Protein AF-A0A7S2CD93-F1 (afdb_monomer)

Sequence (341 aa):
EFRAARRHYDGALTIFATRSGKTGKQRDEKGKLLSNLAEVCLRLDDYTAAEAATASALSLDGANAKARFRRIKALIGIDSLTKALEEISVLEAIAPKIAKTEPFKAVVKVVKSGIMNSHKKAESAVGDGLRRAFTSGGGLGFSPPKVPESVSLPGGGVLEHNAGWADGLSQQDQYEWFCNCYMMRCDDDYLYGGCYLHGPYDGEATGRSIAVDFLAFCLLAVRNGVIPLVAKEGGWSWSECLLVAGRFVCYAFEKSDAQERWGSENVFAPMMGGRSLRHTAQLVYGNSAEEQEASDDAQNAQAEAQAWAEGRKSIVARVGGATAWDELVKTLAEKKECPLF

Mean predicted aligned error: 13.54 Å

pLDDT: mean 85.78, std 17.39, range [29.78, 98.56]

Solvent-accessible surface area (backbone atoms only — not comparable to full-atom values): 18806 Å² total; per-residue (Å²): 112,58,73,60,53,42,53,53,42,53,54,51,49,52,59,53,68,76,42,83,73,80,47,70,70,55,43,54,52,49,28,50,47,26,31,51,39,16,53,39,24,53,79,66,70,37,22,68,61,10,30,54,26,14,54,55,16,37,75,70,38,78,81,42,59,67,30,49,56,51,26,33,55,16,26,51,70,67,72,36,41,69,62,22,52,54,50,47,55,53,41,39,73,80,37,56,71,55,56,72,34,66,75,46,47,53,51,53,50,52,41,53,52,51,51,52,50,54,49,54,50,53,52,49,53,51,50,51,50,53,48,51,64,53,68,74,43,87,84,79,93,77,86,83,83,90,82,83,90,86,87,84,90,86,79,93,67,85,76,68,72,57,25,71,77,48,68,94,51,54,75,72,52,43,35,49,49,55,40,48,14,54,31,41,44,42,45,37,23,32,76,59,37,76,58,42,64,41,46,49,69,24,92,82,53,43,28,58,53,29,48,33,49,52,41,17,53,53,50,29,20,59,75,47,31,37,60,49,79,74,44,98,73,87,41,74,52,45,48,62,32,38,60,48,34,52,75,48,53,78,43,81,42,53,72,66,56,44,26,70,78,66,66,60,67,37,92,60,23,56,84,73,77,45,60,30,49,67,58,51,32,26,50,26,62,72,46,60,55,75,53,80,70,78,47,71,66,46,52,53,23,44,54,47,23,50,42,35,75,76,62,44,56,73,70,36,58,88,66,42,23,55,69,40,52,55,52,29,32,51,47,29,42,63,52,70,72,46,84,89,115

Organism: NCBI:txid3111310

Structure (mmCIF, N/CA/C/O backbone):
data_AF-A0A7S2CD93-F1
#
_entry.id   AF-A0A7S2CD93-F1
#
loop_
_atom_site.group_PDB
_atom_site.id
_atom_site.type_symbol
_atom_site.label_atom_id
_atom_site.label_alt_id
_atom_site.label_comp_id
_atom_site.label_asym_id
_atom_site.label_entity_id
_atom_site.label_seq_id
_atom_site.pdbx_PDB_ins_code
_atom_site.Cartn_x
_atom_site.Cartn_y
_atom_site.Cartn_z
_atom_site.occupancy
_atom_site.B_iso_or_equiv
_atom_site.auth_seq_id
_atom_site.auth_comp_id
_atom_site.auth_asym_id
_atom_site.auth_atom_id
_atom_site.pdbx_PDB_model_num
ATOM 1 N N . GLU A 1 1 ? 11.229 -16.872 -12.508 1.00 85.88 1 GLU A N 1
ATOM 2 C CA . GLU A 1 1 ? 11.701 -16.825 -13.917 1.00 85.88 1 GLU A CA 1
ATOM 3 C C . GLU A 1 1 ? 12.614 -15.628 -14.223 1.00 85.88 1 GLU A C 1
ATOM 5 O O . GLU A 1 1 ? 13.723 -15.834 -14.707 1.00 85.88 1 GLU A O 1
ATOM 10 N N . PHE A 1 2 ? 12.245 -14.391 -13.865 1.00 91.50 2 PHE A N 1
ATOM 11 C CA . PHE A 1 2 ? 13.033 -13.181 -14.179 1.00 91.50 2 PHE A CA 1
ATOM 12 C C . PHE A 1 2 ? 14.484 -13.163 -13.661 1.00 91.50 2 PHE A C 1
ATOM 14 O O . PHE A 1 2 ? 15.374 -12.700 -14.367 1.00 91.50 2 PHE A O 1
ATOM 21 N N . ARG A 1 3 ? 14.774 -13.741 -12.485 1.00 92.88 3 ARG A N 1
ATOM 22 C CA . ARG A 1 3 ? 16.161 -13.859 -11.980 1.00 92.88 3 ARG A CA 1
ATOM 23 C C . ARG A 1 3 ? 17.060 -14.704 -12.895 1.00 92.88 3 ARG A C 1
ATOM 25 O O . ARG A 1 3 ? 18.242 -14.406 -13.035 1.00 92.88 3 ARG A O 1
ATOM 32 N N . ALA A 1 4 ? 16.515 -15.747 -13.526 1.00 95.38 4 ALA A N 1
ATOM 33 C CA . ALA A 1 4 ? 17.258 -16.549 -14.498 1.00 95.38 4 ALA A CA 1
ATOM 34 C C . ALA A 1 4 ? 17.479 -15.762 -15.796 1.00 95.38 4 ALA A C 1
ATOM 36 O O . ALA A 1 4 ? 18.600 -15.722 -16.298 1.00 95.38 4 ALA A O 1
ATOM 37 N N . ALA A 1 5 ? 16.447 -15.061 -16.280 1.00 96.31 5 ALA A N 1
ATOM 38 C CA . ALA A 1 5 ? 16.562 -14.177 -17.438 1.00 96.31 5 ALA A CA 1
ATOM 39 C C . ALA A 1 5 ? 17.630 -13.088 -17.235 1.00 96.31 5 ALA A C 1
ATOM 41 O O . ALA A 1 5 ? 18.435 -12.861 -18.134 1.00 96.31 5 ALA A O 1
ATOM 42 N N . ARG A 1 6 ? 17.700 -12.480 -16.040 1.00 97.38 6 ARG A N 1
ATOM 43 C CA . ARG A 1 6 ? 18.744 -11.506 -15.679 1.00 97.38 6 ARG A CA 1
ATOM 44 C C . ARG A 1 6 ? 20.139 -12.092 -15.883 1.00 97.38 6 ARG A C 1
ATOM 46 O O . ARG A 1 6 ? 20.918 -11.529 -16.640 1.00 97.38 6 ARG A O 1
ATOM 53 N N . ARG A 1 7 ? 20.405 -13.280 -15.324 1.00 97.19 7 ARG A N 1
ATOM 54 C CA . ARG A 1 7 ? 21.695 -13.974 -15.498 1.00 97.19 7 ARG A CA 1
ATOM 55 C C . ARG A 1 7 ? 22.033 -14.248 -16.965 1.00 97.19 7 ARG A C 1
ATOM 57 O O . ARG A 1 7 ? 23.192 -14.127 -17.350 1.00 97.19 7 ARG A O 1
ATOM 64 N N . HIS A 1 8 ? 21.045 -14.605 -17.788 1.00 97.69 8 HIS A N 1
ATOM 65 C CA . HIS A 1 8 ? 21.267 -14.811 -19.221 1.00 97.69 8 HIS A CA 1
ATOM 66 C C . HIS A 1 8 ? 21.646 -13.513 -19.942 1.00 97.69 8 HIS A C 1
ATOM 68 O O . HIS A 1 8 ? 22.572 -13.522 -20.753 1.00 97.69 8 HIS A O 1
ATOM 74 N N . TYR A 1 9 ? 20.973 -12.403 -19.634 1.00 97.81 9 TYR A N 1
ATOM 75 C CA . TYR A 1 9 ? 21.315 -11.100 -20.202 1.00 97.81 9 TYR A CA 1
ATOM 76 C C . TYR A 1 9 ? 22.683 -10.608 -19.730 1.00 97.81 9 TYR A C 1
ATOM 78 O O . TYR A 1 9 ? 23.470 -10.157 -20.561 1.00 97.81 9 TYR A O 1
ATOM 86 N N . ASP A 1 10 ? 23.003 -10.762 -18.445 1.00 97.00 10 ASP A N 1
ATOM 87 C CA . ASP A 1 10 ? 24.313 -10.406 -17.894 1.00 97.00 10 ASP A CA 1
ATOM 88 C C . ASP A 1 10 ? 25.430 -11.201 -18.585 1.00 97.00 10 ASP A C 1
ATOM 90 O O . ASP A 1 10 ? 26.379 -10.614 -19.106 1.00 97.00 10 ASP A O 1
ATOM 94 N N . GLY A 1 11 ? 25.273 -12.525 -18.703 1.00 96.31 11 GLY A N 1
ATOM 95 C CA . GLY A 1 11 ? 26.232 -13.380 -19.405 1.00 96.31 11 GLY A CA 1
ATOM 96 C C . GLY A 1 11 ? 26.393 -13.013 -20.885 1.00 96.31 11 GLY A C 1
ATOM 97 O O . GLY A 1 11 ? 27.513 -12.965 -21.399 1.00 96.31 11 GLY A O 1
ATOM 98 N N . ALA A 1 12 ? 25.295 -12.684 -21.573 1.00 95.44 12 ALA A N 1
ATOM 99 C CA . ALA A 1 12 ? 25.353 -12.201 -22.949 1.00 95.44 12 ALA A CA 1
ATOM 100 C C . ALA A 1 12 ? 26.129 -10.876 -23.048 1.00 95.44 12 ALA A C 1
ATOM 102 O O . ALA A 1 12 ? 26.989 -10.729 -23.918 1.00 95.44 12 ALA A O 1
ATOM 103 N N . LEU A 1 13 ? 25.888 -9.926 -22.141 1.00 94.38 13 LEU A N 1
ATOM 104 C CA . LEU A 1 13 ? 26.590 -8.640 -22.118 1.00 94.38 13 LEU A CA 1
ATOM 105 C C . LEU A 1 13 ? 28.085 -8.791 -21.813 1.00 94.38 13 LEU A C 1
ATOM 107 O O . LEU A 1 13 ? 28.886 -8.069 -22.409 1.00 94.38 13 LEU A O 1
ATOM 111 N N . THR A 1 14 ? 28.483 -9.763 -20.986 1.00 94.19 14 THR A N 1
ATOM 112 C CA . THR A 1 14 ? 29.899 -10.106 -20.771 1.00 94.19 14 THR A CA 1
ATOM 113 C C . THR A 1 14 ? 30.583 -10.532 -22.074 1.00 94.19 14 THR A C 1
ATOM 115 O O . THR A 1 14 ? 31.689 -10.074 -22.365 1.00 94.19 14 THR A O 1
ATOM 118 N N . ILE A 1 15 ? 29.918 -11.331 -22.918 1.00 91.25 15 ILE A N 1
ATOM 119 C CA . ILE A 1 15 ? 30.447 -11.725 -24.239 1.00 91.25 15 ILE A CA 1
ATOM 120 C C . ILE A 1 15 ? 30.611 -10.502 -25.158 1.00 91.25 15 ILE A C 1
ATOM 122 O O . ILE A 1 15 ? 31.546 -10.436 -25.956 1.00 91.25 15 ILE A O 1
ATOM 126 N N . PHE A 1 16 ? 29.723 -9.511 -25.057 1.00 87.00 16 PHE A N 1
ATOM 127 C CA . PHE A 1 16 ? 29.849 -8.263 -25.815 1.00 87.00 16 PHE A CA 1
ATOM 128 C C . PHE A 1 16 ? 30.935 -7.326 -25.274 1.00 87.00 16 PHE A C 1
ATOM 130 O O . PHE A 1 16 ? 31.446 -6.519 -26.045 1.00 87.00 16 PHE A O 1
ATOM 137 N N . ALA A 1 17 ? 31.299 -7.412 -23.993 1.00 82.69 17 ALA A N 1
ATOM 138 C CA . ALA A 1 17 ? 32.365 -6.600 -23.406 1.00 82.69 17 ALA A CA 1
ATOM 139 C C . ALA A 1 17 ? 33.763 -7.028 -23.884 1.00 82.69 17 ALA A C 1
ATOM 141 O O . ALA A 1 17 ? 34.636 -6.184 -24.064 1.00 82.69 17 ALA A O 1
ATOM 142 N N . THR A 1 18 ? 33.966 -8.323 -24.144 1.00 79.44 18 THR A N 1
ATOM 143 C CA . THR A 1 18 ? 35.246 -8.865 -24.641 1.00 79.44 18 THR A CA 1
ATOM 144 C C . THR A 1 18 ? 35.435 -8.678 -26.145 1.00 79.44 18 THR A C 1
ATOM 146 O O . THR A 1 18 ? 36.548 -8.774 -26.663 1.00 79.44 18 THR A O 1
ATOM 149 N N . ARG A 1 19 ? 34.357 -8.379 -26.874 1.00 75.19 19 ARG A N 1
ATOM 150 C CA . ARG A 1 19 ? 34.405 -8.068 -28.301 1.00 75.19 19 ARG A CA 1
ATOM 151 C C . ARG A 1 19 ? 34.631 -6.573 -28.468 1.00 75.19 19 ARG A C 1
ATOM 153 O O . ARG A 1 19 ? 33.856 -5.760 -27.975 1.00 75.19 19 ARG A O 1
ATOM 160 N N . SER A 1 20 ? 35.659 -6.194 -29.225 1.00 58.38 20 SER A N 1
ATOM 161 C CA . SER A 1 20 ? 35.781 -4.813 -29.694 1.00 58.38 20 SER A CA 1
ATOM 162 C C . SER A 1 20 ? 34.581 -4.535 -30.604 1.00 58.38 20 SER A C 1
ATOM 164 O O . SER A 1 20 ? 34.546 -4.996 -31.741 1.00 58.38 20 SER A O 1
ATOM 166 N N . GLY A 1 21 ? 33.543 -3.890 -30.060 1.00 56.12 21 GLY A N 1
ATOM 167 C CA . GLY A 1 21 ? 32.244 -3.628 -30.692 1.00 56.12 21 GLY A CA 1
ATOM 168 C C . GLY A 1 21 ? 32.340 -2.664 -31.874 1.00 56.12 21 GLY A C 1
ATOM 169 O O . GLY A 1 21 ? 31.770 -1.576 -31.854 1.00 56.12 21 GLY A O 1
ATOM 170 N N . LYS A 1 22 ? 33.112 -3.055 -32.888 1.00 60.72 22 LYS A N 1
ATOM 171 C CA . LYS A 1 22 ? 33.514 -2.240 -34.033 1.00 60.72 22 LYS A CA 1
ATOM 172 C C . LYS A 1 22 ? 32.444 -2.198 -35.122 1.00 60.72 22 LYS A C 1
ATOM 174 O O . LYS A 1 22 ? 32.514 -1.333 -35.985 1.00 60.72 22 LYS A O 1
ATOM 179 N N . THR A 1 23 ? 31.456 -3.098 -35.097 1.00 81.69 23 THR A N 1
ATOM 180 C CA . THR A 1 23 ? 30.411 -3.162 -36.134 1.00 81.69 23 THR A CA 1
ATOM 181 C C . THR A 1 23 ? 29.075 -2.599 -35.643 1.00 81.69 23 THR A C 1
ATOM 183 O O . THR A 1 23 ? 28.685 -2.827 -34.498 1.00 81.69 23 THR A O 1
ATOM 186 N N . GLY A 1 24 ? 28.341 -1.905 -36.524 1.00 86.88 24 GLY A N 1
ATOM 187 C CA . GLY A 1 24 ? 27.012 -1.355 -36.213 1.00 86.88 24 GLY A CA 1
ATOM 188 C C . GLY A 1 24 ? 26.029 -2.420 -35.712 1.00 86.88 24 GLY A C 1
ATOM 189 O O . GLY A 1 24 ? 25.417 -2.248 -34.668 1.00 86.88 24 GLY A O 1
ATOM 190 N N . LYS A 1 25 ? 26.006 -3.602 -36.345 1.00 89.62 25 LYS A N 1
ATOM 191 C CA . LYS A 1 25 ? 25.130 -4.718 -35.935 1.00 89.62 25 LYS A CA 1
ATOM 192 C C . LYS A 1 25 ? 25.364 -5.183 -34.492 1.00 89.62 25 LYS A C 1
ATOM 194 O O . LYS A 1 25 ? 24.415 -5.537 -33.800 1.00 89.62 25 LYS A O 1
ATOM 199 N N . GLN A 1 26 ? 26.616 -5.198 -34.028 1.00 90.12 26 GLN A N 1
ATOM 200 C CA . GLN A 1 26 ? 26.925 -5.563 -32.640 1.00 90.12 26 GLN A CA 1
ATOM 201 C C . GLN A 1 26 ? 26.439 -4.500 -31.655 1.00 90.12 26 GLN A C 1
ATOM 203 O O . GLN A 1 26 ? 25.982 -4.844 -30.566 1.00 90.12 26 GLN A O 1
ATOM 208 N N . ARG A 1 27 ? 26.537 -3.221 -32.033 1.00 90.75 27 ARG A N 1
ATOM 209 C CA . ARG A 1 27 ? 26.027 -2.102 -31.237 1.00 90.75 27 ARG A CA 1
ATOM 210 C C . ARG A 1 27 ? 24.510 -2.190 -31.084 1.00 90.75 27 ARG A C 1
ATOM 212 O O . ARG A 1 27 ? 24.023 -2.110 -29.959 1.00 90.75 27 ARG A O 1
ATOM 219 N N . ASP A 1 28 ? 23.804 -2.441 -32.182 1.00 92.19 28 ASP A N 1
ATOM 220 C CA . ASP A 1 28 ? 22.345 -2.566 -32.196 1.00 92.19 28 ASP A CA 1
ATOM 221 C C . ASP A 1 28 ? 21.876 -3.727 -31.312 1.00 92.19 28 ASP A C 1
ATOM 223 O O . ASP A 1 28 ? 20.967 -3.577 -30.496 1.00 92.19 28 ASP A O 1
ATOM 227 N N . GLU A 1 29 ? 22.528 -4.887 -31.428 1.00 94.50 29 GLU A N 1
ATOM 228 C CA . GLU A 1 29 ? 22.170 -6.062 -30.634 1.00 94.50 29 GLU A CA 1
ATOM 229 C C . GLU A 1 29 ? 22.459 -5.856 -29.143 1.00 94.50 29 GLU A C 1
ATOM 231 O O . GLU A 1 29 ? 21.616 -6.160 -28.298 1.00 94.50 29 GLU A O 1
ATOM 236 N N . LYS A 1 30 ? 23.597 -5.233 -28.806 1.00 94.69 30 LYS A N 1
ATOM 237 C CA . LYS A 1 30 ? 23.905 -4.838 -27.426 1.00 94.69 30 LYS A CA 1
ATOM 238 C C . LYS A 1 30 ? 22.849 -3.876 -26.868 1.00 94.69 30 LYS A C 1
ATOM 240 O O . LYS A 1 30 ? 22.427 -4.043 -25.725 1.00 94.69 30 LYS A O 1
ATOM 245 N N . GLY A 1 31 ? 22.384 -2.913 -27.666 1.00 94.88 31 GLY A N 1
ATOM 246 C CA . GLY A 1 31 ? 21.308 -1.994 -27.284 1.00 94.88 31 GLY A CA 1
ATOM 247 C C . GLY A 1 31 ? 19.997 -2.714 -26.945 1.00 94.88 31 GLY A C 1
ATOM 248 O O . GLY A 1 31 ? 19.364 -2.401 -25.935 1.00 94.88 31 GLY A O 1
ATOM 249 N N . LYS A 1 32 ? 19.613 -3.733 -27.728 1.00 96.00 32 LYS A N 1
ATOM 250 C CA . LYS A 1 32 ? 18.430 -4.566 -27.436 1.00 96.00 32 LYS A CA 1
ATOM 251 C C . LYS A 1 32 ? 18.589 -5.358 -26.142 1.00 96.00 32 LYS A C 1
ATOM 253 O O . LYS A 1 32 ? 17.665 -5.365 -25.329 1.00 96.00 32 LYS A O 1
ATOM 258 N N . LEU A 1 33 ? 19.749 -5.989 -25.937 1.00 96.81 33 LEU A N 1
ATOM 259 C CA . LEU A 1 33 ? 20.038 -6.761 -24.725 1.00 96.81 33 LEU A CA 1
ATOM 260 C C . LEU A 1 33 ? 19.957 -5.886 -23.473 1.00 96.81 33 LEU A C 1
ATOM 262 O O . LEU A 1 33 ? 19.284 -6.263 -22.521 1.00 96.81 33 LEU A O 1
ATOM 266 N N . LEU A 1 34 ? 20.558 -4.694 -23.500 1.00 97.56 34 LEU A N 1
ATOM 267 C CA . LEU A 1 34 ? 20.488 -3.732 -22.395 1.00 97.56 34 LEU A CA 1
ATOM 268 C C . LEU A 1 34 ? 19.053 -3.265 -22.124 1.00 97.56 34 LEU A C 1
ATOM 270 O O . LEU A 1 34 ? 18.622 -3.203 -20.976 1.00 97.56 34 LEU A O 1
ATOM 274 N N . SER A 1 35 ? 18.280 -2.989 -23.177 1.00 97.56 35 SER A N 1
ATOM 275 C CA . SER A 1 35 ? 16.875 -2.608 -23.024 1.00 97.56 35 SER A CA 1
ATOM 276 C C . SER A 1 35 ? 16.036 -3.739 -22.413 1.00 97.56 35 SER A C 1
ATOM 278 O O . SER A 1 35 ? 15.163 -3.477 -21.587 1.00 97.56 35 SER A O 1
ATOM 280 N N . ASN A 1 36 ? 16.285 -4.995 -22.791 1.00 97.69 36 ASN A N 1
ATOM 281 C CA . ASN A 1 36 ? 15.587 -6.153 -22.228 1.00 97.69 36 ASN A CA 1
ATOM 282 C C . ASN A 1 36 ? 16.038 -6.473 -20.800 1.00 97.69 36 ASN A C 1
ATOM 284 O O . ASN A 1 36 ? 15.198 -6.816 -19.972 1.00 97.69 36 ASN A O 1
ATOM 288 N N . LEU A 1 37 ? 17.327 -6.308 -20.492 1.00 97.94 37 LEU A N 1
ATOM 289 C CA . LEU A 1 37 ? 17.832 -6.386 -19.125 1.00 97.94 37 LEU A CA 1
ATOM 290 C C . LEU A 1 37 ? 17.113 -5.372 -18.233 1.00 97.94 37 LEU A C 1
ATOM 292 O O . LEU A 1 37 ? 16.639 -5.741 -17.166 1.00 97.94 37 LEU A O 1
ATOM 296 N N . ALA A 1 38 ? 16.948 -4.130 -18.698 1.00 98.06 38 ALA A N 1
ATOM 297 C CA . ALA A 1 38 ? 16.206 -3.123 -17.952 1.00 98.06 38 ALA A CA 1
ATOM 298 C C . ALA A 1 38 ? 14.755 -3.536 -17.662 1.00 98.06 38 ALA A C 1
ATOM 300 O O . ALA A 1 38 ? 14.285 -3.339 -16.549 1.00 98.06 38 ALA A O 1
ATOM 301 N N . GLU A 1 39 ? 14.051 -4.143 -18.626 1.00 97.19 39 GLU A N 1
ATOM 302 C CA . GLU A 1 39 ? 12.708 -4.693 -18.382 1.00 97.19 39 GLU A CA 1
ATOM 303 C C . GLU A 1 39 ? 12.726 -5.754 -17.281 1.00 97.19 39 GLU A C 1
ATOM 305 O O . GLU A 1 39 ? 11.880 -5.732 -16.395 1.00 97.19 39 GLU A O 1
ATOM 310 N N . VAL A 1 40 ? 13.696 -6.670 -17.316 1.00 97.44 40 VAL A N 1
ATOM 311 C CA . VAL A 1 40 ? 13.841 -7.698 -16.281 1.00 97.44 40 VAL A CA 1
ATOM 312 C C . VAL A 1 40 ? 14.128 -7.072 -14.917 1.00 97.44 40 VAL A C 1
ATOM 314 O O . VAL A 1 40 ? 13.532 -7.499 -13.934 1.00 97.44 40 VAL A O 1
ATOM 317 N N . CYS A 1 41 ? 14.987 -6.054 -14.849 1.00 96.12 41 CYS A N 1
ATOM 318 C CA . CYS A 1 41 ? 15.271 -5.330 -13.611 1.00 96.12 41 CYS A CA 1
ATOM 319 C C . CYS A 1 41 ? 14.027 -4.612 -13.071 1.00 96.12 41 CYS A C 1
ATOM 321 O O . CYS A 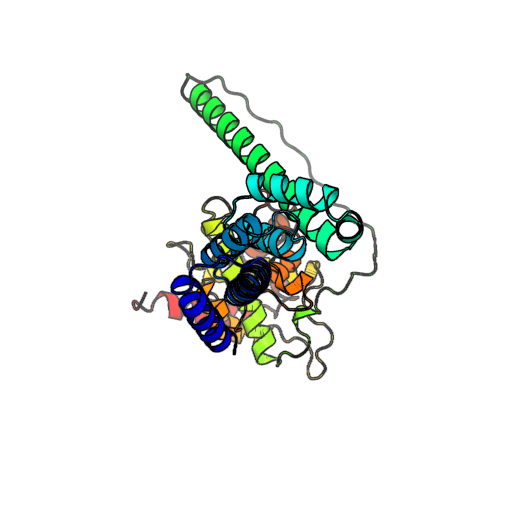1 41 ? 13.752 -4.723 -11.883 1.00 96.12 41 CYS A O 1
ATOM 323 N N . LEU A 1 42 ? 13.218 -3.982 -13.933 1.00 92.19 42 LEU A N 1
ATOM 324 C CA . LEU A 1 42 ? 11.933 -3.387 -13.536 1.00 92.19 42 LEU A CA 1
ATOM 325 C C . LEU A 1 42 ? 10.965 -4.431 -12.962 1.00 92.19 42 LEU A C 1
ATOM 327 O O . LEU A 1 42 ? 10.271 -4.150 -11.996 1.00 92.19 42 LEU A O 1
ATOM 331 N N . ARG A 1 43 ? 10.924 -5.646 -13.526 1.00 92.69 43 ARG A N 1
ATOM 332 C CA . ARG A 1 43 ? 10.099 -6.759 -13.007 1.00 92.69 43 ARG A CA 1
ATOM 333 C C . ARG A 1 43 ? 10.624 -7.360 -11.703 1.00 92.69 43 ARG A C 1
ATOM 335 O O . ARG A 1 43 ? 9.922 -8.153 -11.086 1.00 92.69 43 ARG A O 1
ATOM 342 N N . LEU A 1 44 ? 11.860 -7.039 -11.335 1.00 92.00 44 LEU A N 1
ATOM 343 C CA . LEU A 1 44 ? 12.503 -7.434 -10.085 1.00 92.00 44 LEU A CA 1
ATOM 344 C C . LEU A 1 44 ? 12.591 -6.263 -9.093 1.00 92.00 44 LEU A C 1
ATOM 346 O O . LEU A 1 44 ? 13.286 -6.403 -8.092 1.00 92.00 44 LEU A O 1
ATOM 350 N N . ASP A 1 45 ? 11.959 -5.124 -9.401 1.00 91.44 45 ASP A N 1
ATOM 351 C CA . ASP A 1 45 ? 12.010 -3.880 -8.622 1.00 91.44 45 ASP A CA 1
ATOM 352 C C . ASP A 1 45 ? 13.437 -3.347 -8.350 1.00 91.44 45 ASP A C 1
ATOM 354 O O . ASP A 1 45 ? 13.661 -2.539 -7.453 1.00 91.44 45 ASP A O 1
ATOM 358 N N . ASP A 1 46 ? 14.421 -3.746 -9.162 1.00 94.00 46 ASP A N 1
ATOM 359 C CA . ASP A 1 46 ? 15.792 -3.225 -9.113 1.00 94.00 46 ASP A CA 1
ATOM 360 C C . ASP A 1 46 ? 15.897 -1.987 -10.016 1.00 94.00 46 ASP A C 1
ATOM 362 O O . ASP A 1 46 ? 16.430 -2.020 -11.133 1.00 94.00 46 ASP A O 1
ATOM 366 N N . TYR A 1 47 ? 15.295 -0.891 -9.552 1.00 95.50 47 TYR A N 1
ATOM 367 C CA . TYR A 1 47 ? 15.159 0.345 -10.322 1.00 95.50 47 TYR A CA 1
ATOM 368 C C . TYR A 1 47 ? 16.512 0.992 -10.645 1.00 95.50 47 TYR A C 1
ATOM 370 O O . TYR A 1 47 ? 16.699 1.497 -11.752 1.00 95.50 47 TYR A O 1
ATOM 378 N N . THR A 1 48 ? 17.490 0.898 -9.743 1.00 97.44 48 THR A N 1
ATOM 379 C CA . THR A 1 48 ? 18.856 1.392 -9.971 1.00 97.44 48 THR A CA 1
ATOM 380 C C . THR A 1 48 ? 19.546 0.630 -11.104 1.00 97.44 48 THR A C 1
ATOM 382 O O . THR A 1 48 ? 20.112 1.246 -12.010 1.00 97.44 48 THR A O 1
ATOM 385 N N . ALA A 1 49 ? 19.462 -0.707 -11.127 1.00 97.19 49 ALA A N 1
ATOM 386 C CA . ALA A 1 49 ? 20.025 -1.484 -12.232 1.00 97.19 49 ALA A CA 1
ATOM 387 C C . ALA A 1 49 ? 19.264 -1.260 -13.548 1.00 97.19 49 ALA A C 1
ATOM 389 O O . ALA A 1 49 ? 19.875 -1.247 -14.620 1.00 97.19 49 ALA A O 1
ATOM 390 N N . ALA A 1 50 ? 17.941 -1.071 -13.489 1.00 98.19 50 ALA A N 1
ATOM 391 C CA . ALA A 1 50 ? 17.142 -0.727 -14.662 1.00 98.19 50 ALA A CA 1
ATOM 392 C C . ALA A 1 50 ? 17.562 0.628 -15.262 1.00 98.19 50 ALA A C 1
ATOM 394 O O . ALA A 1 50 ? 17.721 0.741 -16.483 1.00 98.19 50 ALA A O 1
ATOM 395 N N . GLU A 1 51 ? 17.795 1.640 -14.423 1.00 98.31 51 GLU A N 1
ATOM 396 C CA . GLU A 1 51 ? 18.291 2.954 -14.842 1.00 98.31 51 GLU A CA 1
ATOM 397 C C . GLU A 1 51 ? 19.656 2.820 -15.529 1.00 98.31 51 GLU A C 1
ATOM 399 O O . GLU A 1 51 ? 19.792 3.211 -16.689 1.00 98.31 51 GLU A O 1
ATOM 404 N N . ALA A 1 52 ? 20.618 2.136 -14.902 1.00 98.06 52 ALA A N 1
ATOM 405 C CA . ALA A 1 52 ? 21.955 1.950 -15.467 1.00 98.06 52 ALA A CA 1
ATOM 406 C C . ALA A 1 52 ? 21.936 1.200 -16.816 1.00 98.06 52 ALA A C 1
ATOM 408 O O . ALA A 1 52 ? 22.643 1.567 -17.767 1.00 98.06 52 ALA A O 1
ATOM 409 N N . ALA A 1 53 ? 21.101 0.161 -16.932 1.00 98.12 53 ALA A N 1
ATOM 410 C CA . ALA A 1 53 ? 20.945 -0.605 -18.165 1.00 98.12 53 ALA A CA 1
ATOM 411 C C . ALA A 1 53 ? 20.318 0.241 -19.286 1.00 98.12 53 ALA A C 1
ATOM 413 O O . ALA A 1 53 ? 20.793 0.212 -20.425 1.00 98.12 53 ALA A O 1
ATOM 414 N N . THR A 1 54 ? 19.289 1.038 -18.981 1.00 98.31 54 THR A N 1
ATOM 415 C CA . THR A 1 54 ? 18.674 1.936 -19.974 1.00 98.31 54 THR A CA 1
ATOM 416 C C . THR A 1 54 ? 19.576 3.099 -20.365 1.00 98.31 54 THR A C 1
ATOM 418 O O . THR A 1 54 ? 19.655 3.401 -21.554 1.00 98.31 54 THR A O 1
ATOM 421 N N . ALA A 1 55 ? 20.317 3.697 -19.430 1.00 98.00 55 ALA A N 1
ATOM 422 C CA . ALA A 1 55 ? 21.326 4.712 -19.725 1.00 98.00 55 ALA A CA 1
ATOM 423 C C . ALA A 1 55 ? 22.393 4.160 -20.684 1.00 98.00 55 ALA A C 1
ATOM 425 O O . ALA A 1 55 ? 22.720 4.777 -21.701 1.00 98.00 55 ALA A O 1
ATOM 426 N N . SER A 1 56 ? 22.856 2.934 -20.424 1.00 96.88 56 SER A N 1
ATOM 427 C CA . SER A 1 56 ? 23.782 2.235 -21.313 1.00 96.88 56 SER A CA 1
ATOM 428 C C . SER A 1 56 ? 23.160 1.982 -22.690 1.00 96.88 56 SER A C 1
ATOM 430 O O . SER A 1 56 ? 23.824 2.207 -23.698 1.00 96.88 56 SER A O 1
ATOM 432 N N . ALA A 1 57 ? 21.889 1.572 -22.770 1.00 97.00 57 ALA A N 1
ATOM 433 C CA . ALA A 1 57 ? 21.201 1.365 -24.047 1.00 97.00 57 ALA A CA 1
ATOM 434 C C . ALA A 1 57 ? 21.072 2.670 -24.854 1.00 97.00 57 ALA A C 1
ATOM 436 O O . ALA A 1 57 ? 21.344 2.679 -26.053 1.00 97.00 57 ALA A O 1
ATOM 437 N N . LEU A 1 58 ? 20.711 3.772 -24.192 1.00 96.94 58 LEU A N 1
ATOM 438 C CA . LEU A 1 58 ? 20.537 5.089 -24.810 1.00 96.94 58 LEU A CA 1
ATOM 439 C C . LEU A 1 58 ? 21.862 5.716 -25.262 1.00 96.94 58 LEU A C 1
ATOM 441 O O . LEU A 1 58 ? 21.866 6.494 -26.210 1.00 96.94 58 LEU A O 1
ATOM 445 N N . SER A 1 59 ? 22.994 5.349 -24.648 1.00 95.94 59 SER A N 1
ATOM 446 C CA . SER A 1 59 ? 24.316 5.759 -25.151 1.00 95.94 59 SER A CA 1
ATOM 447 C C . SER A 1 59 ? 24.698 5.076 -26.473 1.00 95.94 59 SER A C 1
ATOM 449 O O . SER A 1 59 ? 25.524 5.598 -27.220 1.00 95.94 59 SER A O 1
ATOM 451 N N . LEU A 1 60 ? 24.092 3.922 -26.785 1.00 94.12 60 LEU A N 1
ATOM 452 C CA . LEU A 1 60 ? 24.278 3.222 -28.060 1.00 94.12 60 LEU A CA 1
ATOM 453 C C . LEU A 1 60 ? 23.286 3.702 -29.123 1.00 94.12 60 LEU A C 1
ATOM 455 O O . LEU A 1 60 ? 23.669 3.831 -30.285 1.00 94.12 60 LEU A O 1
ATOM 459 N N . ASP A 1 61 ? 22.041 3.957 -28.717 1.00 95.69 61 ASP A N 1
ATOM 460 C CA . ASP A 1 61 ? 20.962 4.467 -29.563 1.00 95.69 61 ASP A CA 1
ATOM 461 C C . ASP A 1 61 ? 20.068 5.436 -28.772 1.00 95.69 61 ASP A C 1
ATOM 463 O O . ASP A 1 61 ? 19.146 5.036 -28.053 1.00 95.69 61 ASP A O 1
ATOM 467 N N . GLY A 1 62 ? 20.324 6.735 -28.941 1.00 95.88 62 GLY A N 1
ATOM 468 C CA . GLY A 1 62 ? 19.547 7.794 -28.297 1.00 95.88 62 GLY A CA 1
ATOM 469 C C . GLY A 1 62 ? 18.099 7.887 -28.793 1.00 95.88 62 GLY A C 1
ATOM 470 O O . GLY A 1 62 ? 17.263 8.471 -28.104 1.00 95.88 62 GLY A O 1
ATOM 471 N N . ALA A 1 63 ? 17.762 7.296 -29.942 1.00 95.94 63 ALA A N 1
ATOM 472 C CA . ALA A 1 63 ? 16.403 7.291 -30.482 1.00 95.94 63 ALA A CA 1
ATOM 473 C C . ALA A 1 63 ? 15.569 6.089 -29.994 1.00 95.94 63 ALA A C 1
ATOM 475 O O . ALA A 1 63 ? 14.401 5.947 -30.367 1.00 95.94 63 ALA A O 1
ATOM 476 N N . ASN A 1 64 ? 16.123 5.231 -29.127 1.00 96.38 64 ASN A N 1
ATOM 477 C CA . ASN A 1 64 ? 15.437 4.040 -28.640 1.00 96.38 64 ASN A CA 1
ATOM 478 C C . ASN A 1 64 ? 14.284 4.378 -27.677 1.00 96.38 64 ASN A C 1
ATOM 480 O O . ASN A 1 64 ? 14.437 4.429 -26.453 1.00 96.38 64 ASN A O 1
ATOM 484 N N . ALA A 1 65 ? 13.087 4.536 -28.241 1.00 96.00 65 ALA A N 1
ATOM 485 C CA . ALA A 1 65 ? 11.874 4.872 -27.503 1.00 96.00 65 ALA A CA 1
ATOM 486 C C . ALA A 1 65 ? 11.526 3.865 -26.386 1.00 96.00 65 ALA A C 1
ATOM 488 O O . ALA A 1 65 ? 11.054 4.262 -25.321 1.00 96.00 65 ALA A O 1
ATOM 489 N N . LYS A 1 66 ? 11.792 2.562 -26.587 1.00 95.44 66 LYS A N 1
ATOM 490 C CA . LYS A 1 66 ? 11.525 1.526 -25.571 1.00 95.44 66 LYS A CA 1
ATOM 491 C C . LYS A 1 66 ? 12.464 1.652 -24.375 1.00 95.44 66 LYS A C 1
ATOM 493 O O . LYS A 1 66 ? 12.003 1.598 -23.238 1.00 95.44 66 LYS A O 1
ATOM 498 N N . ALA A 1 67 ? 13.764 1.823 -24.621 1.00 97.31 67 ALA A N 1
ATOM 499 C CA . ALA A 1 67 ? 14.744 2.037 -23.558 1.00 97.31 67 ALA A CA 1
ATOM 500 C C . ALA A 1 67 ? 14.433 3.317 -22.772 1.00 97.31 67 ALA A C 1
ATOM 502 O O . ALA A 1 67 ? 14.478 3.300 -21.547 1.00 97.31 67 ALA A O 1
ATOM 503 N N . ARG A 1 68 ? 14.024 4.386 -23.464 1.00 97.69 68 ARG A N 1
ATOM 504 C CA . ARG A 1 68 ? 13.639 5.650 -22.830 1.00 97.69 68 ARG A CA 1
ATOM 505 C C . ARG A 1 68 ? 12.407 5.512 -21.939 1.00 97.69 68 ARG A C 1
ATOM 507 O O . ARG A 1 68 ? 12.442 5.915 -20.783 1.00 97.69 68 ARG A O 1
ATOM 514 N N . PHE A 1 69 ? 11.352 4.851 -22.422 1.00 95.94 69 PHE A N 1
ATOM 515 C CA . PHE A 1 69 ? 10.160 4.596 -21.605 1.00 95.94 69 PHE A CA 1
ATOM 516 C C . PHE A 1 69 ? 10.467 3.747 -20.363 1.00 95.94 69 PHE A C 1
ATOM 518 O O . PHE A 1 69 ? 9.965 4.023 -19.276 1.00 95.94 69 PHE A O 1
ATOM 525 N N . ARG A 1 70 ? 11.339 2.741 -20.500 1.00 97.44 70 ARG A N 1
ATOM 526 C CA . ARG A 1 70 ? 11.832 1.944 -19.365 1.00 97.44 70 ARG A CA 1
ATOM 527 C C . ARG A 1 70 ? 12.647 2.788 -18.381 1.00 97.44 70 ARG A C 1
ATOM 529 O O . ARG A 1 70 ? 12.488 2.608 -17.179 1.00 97.44 70 ARG A O 1
ATOM 536 N N . ARG A 1 71 ? 13.457 3.735 -18.869 1.00 98.06 71 ARG A N 1
ATOM 537 C CA . ARG A 1 71 ? 14.232 4.649 -18.020 1.00 98.06 71 ARG A CA 1
ATOM 538 C C . ARG A 1 71 ? 13.331 5.564 -17.209 1.00 98.06 71 ARG A C 1
AT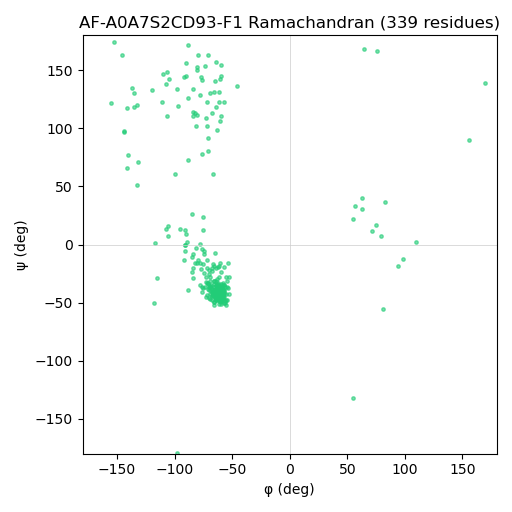OM 540 O O . ARG A 1 71 ? 13.564 5.708 -16.021 1.00 98.06 71 ARG A O 1
ATOM 547 N N . ILE A 1 72 ? 12.274 6.111 -17.815 1.00 97.56 72 ILE A N 1
ATOM 548 C CA . ILE A 1 72 ? 11.270 6.919 -17.103 1.00 97.56 72 ILE A CA 1
ATOM 549 C C . ILE A 1 72 ? 10.701 6.127 -15.918 1.00 97.56 72 ILE A C 1
ATOM 551 O O . ILE A 1 72 ? 10.684 6.630 -14.800 1.00 97.56 72 ILE A O 1
ATOM 555 N N . LYS A 1 73 ? 10.309 4.863 -16.132 1.00 95.38 73 LYS A N 1
ATOM 556 C CA . LYS A 1 73 ? 9.820 3.991 -15.049 1.00 95.38 73 LYS A CA 1
ATOM 557 C C . LYS A 1 73 ? 10.868 3.756 -13.960 1.00 95.38 73 LYS A C 1
ATOM 559 O O . LYS A 1 73 ? 10.535 3.812 -12.783 1.00 95.38 73 LYS A O 1
ATOM 564 N N . ALA A 1 74 ? 12.118 3.508 -14.348 1.00 97.06 74 ALA A N 1
ATOM 565 C CA . ALA A 1 74 ? 13.215 3.318 -13.404 1.00 97.06 74 ALA A CA 1
ATOM 566 C C . ALA A 1 74 ? 13.483 4.584 -12.572 1.00 97.06 74 ALA A C 1
ATOM 568 O O . ALA A 1 74 ? 13.624 4.491 -11.360 1.00 97.06 74 ALA A O 1
ATOM 569 N N . LEU A 1 75 ? 13.483 5.760 -13.211 1.00 97.50 75 LEU A N 1
ATOM 570 C CA . LEU A 1 75 ? 13.680 7.060 -12.564 1.00 97.50 75 LEU A CA 1
ATOM 571 C C . LEU A 1 75 ? 12.567 7.381 -11.564 1.00 97.50 75 LEU A C 1
ATOM 573 O O . LEU A 1 75 ? 12.863 7.905 -10.498 1.00 97.50 75 LEU A O 1
ATOM 577 N N . ILE A 1 76 ? 11.317 7.028 -11.873 1.00 92.69 76 ILE A N 1
ATOM 578 C CA . ILE A 1 76 ? 10.204 7.124 -10.917 1.00 92.69 76 ILE A CA 1
ATOM 579 C C . ILE A 1 76 ? 10.445 6.198 -9.721 1.00 92.69 76 ILE A C 1
ATOM 581 O O . ILE A 1 76 ? 10.300 6.627 -8.584 1.00 92.69 76 ILE A O 1
ATOM 585 N N . GLY A 1 77 ? 10.860 4.950 -9.963 1.00 86.94 77 GLY A N 1
ATOM 586 C CA . GLY A 1 77 ? 11.125 3.977 -8.898 1.00 86.94 77 GLY A CA 1
ATOM 587 C C . GLY A 1 77 ? 12.272 4.349 -7.947 1.00 86.94 77 GLY A C 1
ATOM 588 O O . GLY A 1 77 ? 12.311 3.835 -6.835 1.00 86.94 77 GLY A O 1
ATOM 589 N N . ILE A 1 78 ? 13.181 5.244 -8.354 1.00 95.31 78 ILE A N 1
ATOM 590 C CA . ILE A 1 78 ? 14.247 5.809 -7.500 1.00 95.31 78 ILE A CA 1
ATOM 591 C C . ILE A 1 78 ? 13.974 7.262 -7.068 1.00 95.31 78 ILE A C 1
ATOM 593 O O . ILE A 1 78 ? 14.904 7.960 -6.671 1.00 95.31 78 ILE A O 1
ATOM 597 N N . ASP A 1 79 ? 12.734 7.735 -7.208 1.00 89.75 79 ASP A N 1
ATOM 598 C CA . ASP A 1 79 ? 12.289 9.087 -6.837 1.00 89.75 79 ASP A CA 1
ATOM 599 C C . ASP A 1 79 ? 13.065 10.241 -7.515 1.00 89.75 79 ASP A C 1
ATOM 601 O O . ASP A 1 79 ? 13.277 11.326 -6.979 1.00 89.75 79 ASP A O 1
ATOM 605 N N . SER A 1 80 ? 13.512 10.033 -8.758 1.00 94.44 80 SER A N 1
ATOM 606 C CA . SER A 1 80 ? 14.197 11.053 -9.562 1.00 94.44 80 SER A CA 1
ATOM 607 C C . SER A 1 80 ? 13.245 11.708 -10.570 1.00 94.44 80 SER A C 1
ATOM 609 O O . SER A 1 80 ? 13.440 11.645 -11.789 1.00 94.44 80 SER A O 1
ATOM 611 N N . LEU A 1 81 ? 12.187 12.345 -10.057 1.00 93.19 81 LEU A N 1
ATOM 612 C CA . LEU A 1 81 ? 11.063 12.839 -10.864 1.00 93.19 81 LEU A CA 1
ATOM 613 C C . LEU A 1 81 ? 11.450 13.918 -11.887 1.00 93.19 81 LEU A C 1
ATOM 615 O O . LEU A 1 81 ? 10.948 13.902 -13.010 1.00 93.19 81 LEU A O 1
ATOM 619 N N . THR A 1 82 ? 12.389 14.809 -11.560 1.00 95.00 82 THR A N 1
ATOM 620 C CA . THR A 1 82 ? 12.867 15.842 -12.498 1.00 95.00 82 THR A CA 1
ATOM 621 C C . THR A 1 82 ? 13.529 15.222 -13.729 1.00 95.00 82 THR A C 1
ATOM 623 O O . THR A 1 82 ? 13.201 15.581 -14.858 1.00 95.00 82 THR A O 1
ATOM 626 N N . LYS A 1 83 ? 14.390 14.213 -13.532 1.00 96.88 83 LYS A N 1
ATOM 627 C CA . LYS A 1 83 ? 15.012 13.475 -14.643 1.00 96.88 83 LYS A CA 1
ATOM 628 C C . LYS A 1 83 ? 13.971 12.690 -15.439 1.00 96.88 83 LYS A C 1
ATOM 630 O O . LYS A 1 83 ? 14.062 12.601 -16.660 1.00 96.88 83 LYS A O 1
ATOM 635 N N . ALA A 1 84 ? 12.964 12.129 -14.765 1.00 97.31 84 ALA A N 1
ATOM 636 C CA . ALA A 1 84 ? 11.865 11.448 -15.444 1.00 97.31 84 ALA A CA 1
ATOM 637 C C . ALA A 1 84 ? 11.089 12.412 -16.362 1.00 97.31 84 ALA A C 1
ATOM 639 O O . ALA A 1 84 ? 10.740 12.035 -17.481 1.00 97.31 84 ALA A O 1
ATOM 640 N N . LEU A 1 85 ? 10.867 13.659 -15.932 1.00 96.81 85 LEU A N 1
ATOM 641 C CA . LEU A 1 85 ? 10.204 14.696 -16.729 1.00 96.81 85 LEU A CA 1
ATOM 642 C C . LEU A 1 85 ? 11.024 15.117 -17.963 1.00 96.81 85 LEU A C 1
ATOM 644 O O . LEU A 1 85 ? 10.464 15.305 -19.049 1.00 96.81 85 LEU A O 1
ATOM 648 N N . GLU A 1 86 ? 12.346 15.222 -17.827 1.00 97.31 86 GLU A N 1
ATOM 649 C CA . GLU A 1 86 ? 13.253 15.461 -18.958 1.00 97.31 86 GLU A CA 1
ATOM 650 C C . GLU A 1 86 ? 13.156 14.323 -19.986 1.00 97.31 86 GLU A C 1
ATOM 652 O O . GLU A 1 86 ? 12.957 14.560 -21.180 1.00 97.31 86 GLU A O 1
ATOM 657 N N . GLU A 1 87 ? 13.211 13.073 -19.521 1.00 97.75 87 GLU A N 1
ATOM 658 C CA . GLU A 1 87 ? 13.110 11.886 -20.374 1.00 97.75 87 GLU A CA 1
ATOM 659 C C . GLU A 1 87 ? 11.740 11.764 -21.065 1.00 97.75 87 GLU A C 1
ATOM 661 O O . GLU A 1 87 ? 11.674 11.362 -22.232 1.00 97.75 87 GLU A O 1
ATOM 666 N N . ILE A 1 88 ? 10.653 12.157 -20.387 1.00 97.38 88 ILE A N 1
ATOM 667 C CA . ILE A 1 88 ? 9.304 12.282 -20.965 1.00 97.38 88 ILE A CA 1
ATOM 668 C C . ILE A 1 88 ? 9.328 13.246 -22.151 1.00 97.38 88 ILE A C 1
ATOM 670 O O . ILE A 1 88 ? 8.888 12.877 -23.239 1.00 97.38 88 ILE A O 1
ATOM 674 N N . SER A 1 89 ? 9.899 14.437 -21.964 1.00 97.06 89 SER A N 1
ATOM 675 C CA . SER A 1 89 ? 9.947 15.478 -22.998 1.00 97.06 89 SER A CA 1
ATOM 676 C C . SER A 1 89 ? 10.695 14.998 -24.247 1.00 97.06 89 SER A C 1
ATOM 678 O O . SER A 1 89 ? 10.246 15.197 -25.377 1.00 97.06 89 SER A O 1
ATOM 680 N N . VAL A 1 90 ? 11.814 14.286 -24.061 1.00 97.06 90 VAL A N 1
ATOM 681 C CA . VAL A 1 90 ? 12.563 13.702 -25.184 1.00 97.06 90 VAL A CA 1
ATOM 682 C C . VAL A 1 90 ? 11.768 12.583 -25.864 1.00 97.06 90 VAL A C 1
ATOM 684 O O . VAL A 1 90 ? 11.766 12.493 -27.093 1.00 97.06 90 VAL A O 1
ATOM 687 N N . LEU A 1 91 ? 11.078 11.731 -25.097 1.00 96.50 91 LEU A N 1
ATOM 688 C CA . LEU A 1 91 ? 10.281 10.637 -25.653 1.00 96.50 91 LEU A CA 1
ATOM 689 C C . LEU A 1 91 ? 9.103 11.145 -26.498 1.00 96.50 91 LEU A C 1
ATOM 691 O O . LEU A 1 91 ? 8.829 10.579 -27.558 1.00 96.50 91 LEU A O 1
ATOM 695 N N . GLU A 1 92 ? 8.441 12.222 -26.074 1.00 96.44 92 GLU A N 1
ATOM 696 C CA . GLU A 1 92 ? 7.372 12.870 -26.842 1.00 96.44 92 GLU A CA 1
ATOM 697 C C . GLU A 1 92 ? 7.874 13.391 -28.195 1.00 96.44 92 GLU A C 1
ATOM 699 O O . GLU A 1 92 ? 7.194 13.215 -29.209 1.00 96.44 92 GLU A O 1
ATOM 704 N N . ALA A 1 93 ? 9.088 13.952 -28.230 1.00 96.69 93 ALA A N 1
ATOM 705 C CA . ALA A 1 93 ? 9.703 14.458 -29.453 1.00 96.69 93 ALA A CA 1
ATOM 706 C C . ALA A 1 93 ? 10.061 13.339 -30.448 1.00 96.69 93 ALA A C 1
ATOM 708 O O . ALA A 1 93 ? 9.787 13.460 -31.643 1.00 96.69 93 ALA A O 1
ATOM 709 N N . ILE A 1 94 ? 10.652 12.234 -29.976 1.00 96.19 94 ILE A N 1
ATOM 710 C CA . ILE A 1 94 ? 11.118 11.145 -30.858 1.00 96.19 94 ILE A CA 1
ATOM 711 C C . ILE A 1 94 ? 10.017 10.134 -31.211 1.00 96.19 94 ILE A C 1
ATOM 713 O O . ILE A 1 94 ? 10.115 9.440 -32.223 1.00 96.19 94 ILE A O 1
ATOM 717 N N . ALA A 1 95 ? 8.975 10.012 -30.382 1.00 96.06 95 ALA A N 1
ATOM 718 C CA . ALA A 1 95 ? 7.921 9.012 -30.540 1.00 96.06 95 ALA A CA 1
ATOM 719 C C . ALA A 1 95 ? 6.525 9.569 -30.185 1.00 96.06 95 ALA A C 1
ATOM 721 O O . ALA A 1 95 ? 5.855 9.053 -29.283 1.00 96.06 95 ALA A O 1
ATOM 722 N N . PRO A 1 96 ? 5.998 10.541 -30.953 1.00 93.62 96 PRO A N 1
ATOM 723 C CA . PRO A 1 96 ? 4.742 11.234 -30.635 1.00 93.62 96 PRO A CA 1
ATOM 724 C C . PRO A 1 96 ? 3.511 10.315 -30.612 1.00 93.62 96 PRO A C 1
ATOM 726 O O . PRO A 1 96 ? 2.484 10.647 -30.026 1.00 93.62 96 PRO A O 1
ATOM 729 N N . LYS A 1 97 ? 3.582 9.133 -31.240 1.00 94.06 97 LYS A N 1
ATOM 730 C CA . LYS A 1 97 ? 2.515 8.122 -31.153 1.00 94.06 97 LYS A CA 1
ATOM 731 C C . LYS A 1 97 ? 2.431 7.491 -29.761 1.00 94.06 97 LYS A C 1
ATOM 733 O O . LYS A 1 97 ? 1.326 7.228 -29.300 1.00 94.06 97 LYS A O 1
ATOM 738 N N . ILE A 1 98 ? 3.568 7.281 -29.091 1.00 90.19 98 ILE A N 1
ATOM 739 C CA . ILE A 1 98 ? 3.614 6.736 -27.725 1.00 90.19 98 ILE A CA 1
ATOM 740 C C . ILE A 1 98 ? 3.011 7.743 -26.745 1.00 90.19 98 ILE A C 1
ATOM 742 O O . ILE A 1 98 ? 2.238 7.344 -25.876 1.00 90.19 98 ILE A O 1
ATOM 746 N N . ALA A 1 99 ? 3.265 9.038 -26.960 1.00 84.44 99 ALA A N 1
ATOM 747 C CA . ALA A 1 99 ? 2.731 10.125 -26.139 1.00 84.44 99 ALA A CA 1
ATOM 748 C C . ALA A 1 99 ? 1.195 10.127 -26.028 1.00 84.44 99 ALA A C 1
ATOM 750 O O . ALA A 1 99 ? 0.620 10.572 -25.039 1.00 84.44 99 ALA A O 1
ATOM 751 N N . LYS A 1 100 ? 0.513 9.592 -27.047 1.00 90.31 100 LYS A N 1
ATOM 752 C CA . LYS A 1 100 ? -0.952 9.523 -27.100 1.00 90.31 100 LYS A CA 1
ATOM 753 C C . LYS A 1 100 ? -1.537 8.305 -26.387 1.00 90.31 100 LYS A C 1
ATOM 755 O O . LYS A 1 100 ? -2.752 8.248 -26.223 1.00 90.31 100 LYS A O 1
ATOM 760 N N . THR A 1 101 ? -0.712 7.337 -25.997 1.00 90.19 101 THR A N 1
ATOM 761 C CA . THR A 1 101 ? -1.180 6.103 -25.356 1.00 90.19 101 THR A CA 1
ATOM 762 C C . THR A 1 101 ? -1.557 6.352 -23.895 1.00 90.19 101 THR A C 1
ATOM 764 O O . THR A 1 101 ? -0.865 7.083 -23.188 1.00 90.19 101 THR A O 1
ATOM 767 N N . GLU A 1 102 ? -2.630 5.717 -23.422 1.00 86.50 102 GLU A N 1
ATOM 768 C CA . GLU A 1 102 ? -3.073 5.846 -22.024 1.00 86.50 102 GLU A CA 1
ATOM 769 C C . GLU A 1 102 ? -2.007 5.434 -20.993 1.00 86.50 102 GLU A C 1
ATOM 771 O O . GLU A 1 102 ? -1.796 6.189 -20.042 1.00 86.50 102 GLU A O 1
ATOM 776 N N . PRO A 1 103 ? -1.234 4.342 -21.187 1.00 81.69 103 PRO A N 1
ATOM 777 C CA . PRO A 1 103 ? -0.155 3.998 -20.262 1.00 81.69 103 PRO A CA 1
ATOM 778 C C . PRO A 1 103 ? 0.903 5.097 -20.131 1.00 81.69 103 PRO A C 1
ATOM 780 O O . PRO A 1 103 ? 1.459 5.294 -19.055 1.00 81.69 103 PRO A O 1
ATOM 783 N N . PHE 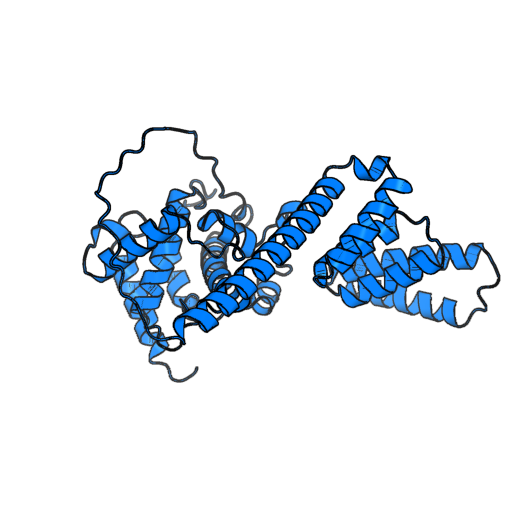A 1 104 ? 1.192 5.827 -21.212 1.00 88.88 104 PHE A N 1
ATOM 784 C CA . PHE A 1 104 ? 2.139 6.935 -21.155 1.00 88.88 104 PHE A CA 1
ATOM 785 C C . PHE A 1 104 ? 1.550 8.145 -20.424 1.00 88.88 104 PHE A C 1
ATOM 787 O O . PHE A 1 104 ? 2.204 8.698 -19.545 1.00 88.88 104 PHE A O 1
ATOM 794 N N . LYS A 1 105 ? 0.299 8.521 -20.719 1.00 89.50 105 LYS A N 1
ATOM 795 C CA . LYS A 1 105 ? -0.385 9.626 -20.023 1.00 89.50 105 LYS A CA 1
ATOM 796 C C . LYS A 1 105 ? -0.468 9.397 -18.515 1.00 89.50 105 LYS A C 1
ATOM 798 O O . LYS A 1 105 ? -0.248 10.330 -17.746 1.00 89.50 105 LYS A O 1
ATOM 803 N N . ALA A 1 106 ? -0.737 8.160 -18.101 1.00 80.56 106 ALA A N 1
ATOM 804 C CA . ALA A 1 106 ? -0.737 7.757 -16.701 1.00 80.56 106 ALA A CA 1
ATOM 805 C C . ALA A 1 106 ? 0.621 8.030 -16.027 1.00 80.56 106 ALA A C 1
ATOM 807 O O . ALA A 1 106 ? 0.671 8.664 -14.976 1.00 80.56 106 ALA A O 1
ATOM 808 N N . VAL A 1 107 ? 1.725 7.644 -16.677 1.00 86.56 107 VAL A N 1
ATOM 809 C CA . VAL A 1 107 ? 3.093 7.913 -16.198 1.00 86.56 107 VAL A CA 1
ATOM 810 C C . VAL A 1 107 ? 3.379 9.417 -16.113 1.00 86.56 107 VAL A C 1
ATOM 812 O O . VAL A 1 107 ? 3.908 9.883 -15.108 1.00 86.56 107 VAL A O 1
ATOM 815 N N . VAL A 1 108 ? 2.990 10.198 -17.127 1.00 92.38 108 VAL A N 1
ATOM 816 C CA . VAL A 1 108 ? 3.164 11.663 -17.120 1.00 92.38 108 VAL A CA 1
ATOM 817 C C . VAL A 1 108 ? 2.402 12.310 -15.963 1.00 92.38 108 VAL A C 1
ATOM 819 O O . VAL A 1 108 ? 2.936 13.207 -15.310 1.00 92.38 108 VAL A O 1
ATOM 822 N N . LYS A 1 109 ? 1.170 11.858 -15.691 1.00 89.50 109 LYS A N 1
ATOM 823 C CA . LYS A 1 109 ? 0.364 12.346 -14.565 1.00 89.50 109 LYS A CA 1
ATOM 824 C C . LYS A 1 109 ? 1.074 12.092 -13.235 1.00 89.50 109 LYS A C 1
ATOM 826 O O . LYS A 1 109 ? 1.208 13.030 -12.459 1.00 89.50 109 LYS A O 1
ATOM 831 N N . VAL A 1 110 ? 1.584 10.876 -13.017 1.00 83.81 110 VAL A N 1
ATOM 832 C CA . VAL A 1 110 ? 2.334 10.512 -11.800 1.00 83.81 110 VAL A CA 1
ATOM 833 C C . VAL A 1 110 ? 3.535 11.437 -11.592 1.00 83.81 110 VAL A C 1
ATOM 835 O O . VAL A 1 110 ? 3.661 12.035 -10.529 1.00 83.81 110 VAL A O 1
ATOM 838 N N . VAL A 1 111 ? 4.372 11.629 -12.619 1.00 91.94 111 VAL A N 1
ATOM 839 C CA . VAL A 1 111 ? 5.565 12.490 -12.511 1.00 91.94 111 VAL A CA 1
ATOM 840 C C . VAL A 1 111 ? 5.189 13.938 -12.194 1.00 91.94 111 VAL A C 1
ATOM 842 O O . VAL A 1 111 ? 5.782 14.547 -11.306 1.00 91.94 111 VAL A O 1
ATOM 845 N N . LYS A 1 112 ? 4.191 14.501 -12.888 1.00 91.94 112 LYS A N 1
ATOM 846 C CA . LYS A 1 112 ? 3.763 15.892 -12.670 1.00 91.94 112 LYS A CA 1
ATOM 847 C C . LYS A 1 112 ? 3.163 16.104 -11.282 1.00 91.94 112 LYS A C 1
ATOM 849 O O . LYS A 1 112 ? 3.497 17.092 -10.632 1.00 91.94 112 LYS A O 1
ATOM 854 N N . SER A 1 113 ? 2.301 15.191 -10.837 1.00 83.81 113 SER A N 1
ATOM 855 C CA . SER A 1 113 ? 1.715 15.240 -9.497 1.00 83.81 113 SER A CA 1
ATOM 856 C C . SER A 1 113 ? 2.789 15.131 -8.417 1.00 83.81 113 SER A C 1
ATOM 858 O O . SER A 1 113 ? 2.793 15.952 -7.506 1.00 83.81 113 SER A O 1
ATOM 860 N N . GLY A 1 114 ? 3.747 14.210 -8.563 1.00 80.44 114 GLY A N 1
ATOM 861 C CA . GLY A 1 114 ? 4.846 14.067 -7.608 1.00 80.44 114 GLY A CA 1
ATOM 862 C C . GLY A 1 114 ? 5.704 15.332 -7.495 1.00 80.44 114 GLY A C 1
ATOM 863 O O . GLY A 1 114 ? 5.925 15.817 -6.392 1.00 80.44 114 GLY A O 1
ATOM 864 N N . ILE A 1 115 ? 6.092 15.952 -8.619 1.00 88.50 115 ILE A N 1
ATOM 865 C CA . ILE A 1 115 ? 6.856 17.218 -8.608 1.00 88.50 115 ILE A CA 1
ATOM 866 C C . ILE A 1 115 ? 6.073 18.341 -7.915 1.00 88.50 115 ILE A C 1
ATOM 868 O O . ILE A 1 115 ? 6.630 19.072 -7.095 1.00 88.50 115 ILE A O 1
ATOM 872 N N . MET A 1 116 ? 4.781 18.480 -8.225 1.00 85.50 116 MET A N 1
ATOM 873 C CA . MET A 1 116 ? 3.919 19.489 -7.606 1.00 85.50 116 MET A CA 1
ATOM 874 C C . MET A 1 116 ? 3.805 19.280 -6.090 1.00 85.50 116 MET A C 1
ATOM 876 O O . MET A 1 116 ? 3.900 20.246 -5.331 1.00 85.50 116 MET A O 1
ATOM 880 N N . ASN A 1 117 ? 3.673 18.030 -5.642 1.00 77.25 117 ASN A N 1
ATOM 881 C CA . ASN A 1 117 ? 3.651 17.681 -4.223 1.00 77.25 117 ASN A CA 1
ATOM 882 C C . ASN A 1 117 ? 4.993 18.004 -3.546 1.00 77.25 117 ASN A C 1
ATOM 884 O O . ASN A 1 117 ? 5.004 18.618 -2.479 1.00 77.25 117 ASN A O 1
ATOM 888 N N . SER A 1 118 ? 6.129 17.680 -4.179 1.00 76.56 118 SER A N 1
ATOM 889 C CA . SER A 1 118 ? 7.460 18.034 -3.663 1.00 76.56 118 SER A CA 1
ATOM 890 C C . SER A 1 118 ? 7.645 19.549 -3.530 1.00 76.56 118 SER A C 1
ATOM 892 O O . SER A 1 118 ? 8.216 20.011 -2.542 1.00 76.56 118 SER A O 1
ATOM 894 N N . HIS A 1 119 ? 7.132 20.332 -4.485 1.00 81.06 119 HIS A N 1
ATOM 895 C CA . HIS A 1 119 ? 7.153 21.795 -4.420 1.00 81.06 119 HIS A CA 1
ATOM 896 C C . HIS A 1 119 ? 6.295 22.322 -3.268 1.00 81.06 119 HIS A C 1
ATOM 898 O O . HIS A 1 119 ? 6.795 23.090 -2.449 1.00 81.06 119 HIS A O 1
ATOM 904 N N . LYS A 1 120 ? 5.046 21.853 -3.140 1.00 78.75 120 LYS A N 1
ATOM 905 C CA . LYS A 1 120 ? 4.155 22.233 -2.031 1.00 78.75 120 LYS A CA 1
ATOM 906 C C . LYS A 1 120 ? 4.786 21.913 -0.671 1.00 78.75 120 LYS A C 1
ATOM 908 O O . LYS A 1 120 ? 4.722 22.722 0.251 1.00 78.75 120 LYS A O 1
ATOM 913 N N . LYS A 1 121 ? 5.457 20.761 -0.555 1.00 73.38 121 LYS A N 1
ATOM 914 C CA . LYS A 1 121 ? 6.192 20.361 0.655 1.00 73.38 121 LYS A CA 1
ATOM 915 C C . LYS A 1 121 ? 7.363 21.299 0.952 1.00 73.38 121 LYS A C 1
ATOM 917 O O . LYS A 1 121 ? 7.538 21.702 2.100 1.00 73.38 121 LYS A O 1
ATOM 922 N N . ALA A 1 122 ? 8.147 21.665 -0.062 1.00 75.25 122 ALA A N 1
ATOM 923 C CA . ALA A 1 122 ? 9.247 22.613 0.095 1.00 75.25 122 ALA A CA 1
ATOM 924 C C . ALA A 1 122 ? 8.744 23.999 0.534 1.00 75.25 122 ALA A C 1
ATOM 926 O O . ALA A 1 122 ? 9.315 24.599 1.442 1.00 75.25 122 ALA A O 1
ATOM 927 N N . GLU A 1 123 ? 7.640 24.473 -0.044 1.00 76.88 123 GLU A N 1
ATOM 928 C CA . GLU A 1 123 ? 7.000 25.737 0.333 1.00 76.88 123 GLU A CA 1
ATOM 929 C C . GLU A 1 123 ? 6.467 25.710 1.772 1.00 76.88 123 GLU A C 1
ATOM 931 O O . GLU A 1 123 ? 6.733 26.639 2.537 1.00 76.88 123 GLU A O 1
ATOM 936 N N . SER A 1 124 ? 5.785 24.631 2.175 1.00 74.81 124 SER A N 1
ATOM 937 C CA . SER A 1 124 ? 5.296 24.468 3.550 1.00 74.81 124 SER A CA 1
ATOM 938 C C . SER A 1 124 ? 6.445 24.426 4.558 1.00 74.81 124 SER A C 1
ATOM 940 O O . SER A 1 124 ? 6.398 25.114 5.573 1.00 74.81 124 SER A O 1
ATOM 942 N N . ALA A 1 125 ? 7.522 23.693 4.260 1.00 69.62 125 ALA A N 1
ATOM 943 C CA . ALA A 1 125 ? 8.692 23.611 5.134 1.00 69.62 125 ALA A CA 1
ATOM 944 C C . ALA A 1 125 ? 9.384 24.975 5.318 1.00 69.62 125 ALA A C 1
ATOM 946 O O . ALA A 1 125 ? 9.825 25.309 6.422 1.00 69.62 125 ALA A O 1
ATOM 947 N N . VAL A 1 126 ? 9.444 25.788 4.258 1.00 75.94 126 VAL A N 1
ATOM 948 C CA . VAL A 1 126 ? 9.941 27.172 4.324 1.00 75.94 126 VAL A CA 1
ATOM 949 C C . VAL A 1 126 ? 8.998 28.046 5.158 1.00 75.94 126 VAL A C 1
ATOM 951 O O . VAL A 1 126 ? 9.464 28.799 6.016 1.00 75.94 126 VAL A O 1
ATOM 954 N N . GLY A 1 127 ? 7.683 27.911 4.964 1.00 69.19 127 GLY A N 1
ATOM 955 C CA . GLY A 1 127 ? 6.658 28.612 5.740 1.00 69.19 127 GLY A CA 1
ATOM 956 C C . GLY A 1 127 ? 6.713 28.299 7.238 1.00 69.19 127 GLY A C 1
ATOM 957 O O . GLY A 1 127 ? 6.651 29.215 8.060 1.00 69.19 127 GLY A O 1
ATOM 958 N N . ASP A 1 128 ? 6.918 27.035 7.604 1.00 66.19 128 ASP A N 1
ATOM 959 C CA . ASP A 1 128 ? 7.047 26.588 8.994 1.00 66.19 128 ASP A CA 1
ATOM 960 C C . ASP A 1 128 ? 8.374 27.006 9.629 1.00 66.19 128 ASP A C 1
ATOM 962 O O . ASP A 1 128 ? 8.435 27.269 10.833 1.00 66.19 128 ASP A O 1
ATOM 966 N N . GLY A 1 129 ? 9.449 27.092 8.842 1.00 61.38 129 GLY A N 1
ATOM 967 C CA . GLY A 1 129 ? 10.718 27.675 9.280 1.00 61.38 129 GLY A CA 1
ATOM 968 C C . GLY A 1 129 ? 10.579 29.166 9.601 1.00 61.38 129 GLY A C 1
ATOM 969 O O . GLY A 1 129 ? 11.018 29.618 10.659 1.00 61.38 129 GLY A O 1
ATOM 970 N N . LEU A 1 130 ? 9.893 29.916 8.732 1.00 61.03 130 LEU A N 1
ATOM 971 C CA . LEU A 1 130 ? 9.588 31.338 8.925 1.00 61.03 130 LEU A CA 1
ATOM 972 C C . LEU A 1 130 ? 8.634 31.577 10.101 1.00 61.03 130 LEU A C 1
ATOM 974 O O . LEU A 1 130 ? 8.884 32.468 10.912 1.00 61.03 130 LEU A O 1
ATOM 978 N N . ARG A 1 131 ? 7.579 30.763 10.251 1.00 61.34 131 ARG A N 1
ATOM 979 C CA . ARG A 1 131 ? 6.677 30.832 11.412 1.00 61.34 131 ARG A CA 1
ATOM 980 C C . ARG A 1 131 ? 7.412 30.536 12.709 1.00 61.34 131 ARG A C 1
ATOM 982 O O . ARG A 1 131 ? 7.259 31.310 13.647 1.00 61.34 131 ARG A O 1
ATOM 989 N N . ARG A 1 132 ? 8.254 29.495 12.755 1.00 58.94 132 ARG A N 1
ATOM 990 C CA . ARG A 1 132 ? 9.070 29.187 13.942 1.00 58.94 132 ARG A CA 1
ATOM 991 C C . ARG A 1 132 ? 10.010 30.334 14.310 1.00 58.94 132 ARG A C 1
ATOM 993 O O . ARG A 1 132 ? 10.066 30.691 15.484 1.00 58.94 132 ARG A O 1
ATOM 1000 N N . ALA A 1 133 ? 10.656 30.958 13.322 1.00 58.59 133 ALA A N 1
ATOM 1001 C CA . ALA A 1 133 ? 11.513 32.127 13.532 1.00 58.59 133 ALA A CA 1
ATOM 1002 C C . ALA A 1 133 ? 10.744 33.352 14.070 1.00 58.59 133 ALA A C 1
ATOM 1004 O O . ALA A 1 133 ? 11.274 34.098 14.893 1.00 58.59 133 ALA A O 1
ATOM 1005 N N . PHE A 1 134 ? 9.482 33.537 13.665 1.00 56.09 134 PHE A N 1
ATOM 1006 C CA . PHE A 1 134 ? 8.624 34.609 14.181 1.00 56.09 134 PHE A CA 1
ATOM 1007 C C . PHE A 1 134 ? 8.035 34.306 15.566 1.00 56.09 134 PHE A C 1
ATOM 1009 O O . PHE A 1 134 ? 7.931 35.213 16.385 1.00 56.09 134 PHE A O 1
ATOM 1016 N N . THR A 1 135 ? 7.703 33.051 15.878 1.00 57.31 135 THR A N 1
ATOM 1017 C CA . THR A 1 135 ? 7.174 32.661 17.200 1.00 57.31 135 THR A CA 1
ATOM 1018 C C . THR A 1 135 ? 8.234 32.604 18.303 1.00 57.31 135 THR A C 1
ATOM 1020 O O . THR A 1 135 ? 7.883 32.635 19.478 1.00 57.31 135 THR A O 1
ATOM 1023 N N . SER A 1 136 ? 9.528 32.564 17.958 1.00 56.69 136 SER A N 1
ATOM 1024 C CA . SER A 1 136 ? 10.624 32.758 18.922 1.00 56.69 136 SER A CA 1
ATOM 1025 C C . SER A 1 136 ? 10.846 34.227 19.328 1.00 56.69 136 SER A C 1
ATOM 1027 O O . SER A 1 136 ? 11.676 34.498 20.193 1.00 56.69 136 SER A O 1
ATOM 1029 N N . GLY A 1 137 ? 10.109 35.177 18.737 1.00 48.81 137 GLY A N 1
ATOM 1030 C CA . GLY A 1 137 ? 10.028 36.570 19.181 1.00 48.81 137 GLY A CA 1
ATOM 1031 C C . GLY A 1 137 ? 8.774 36.805 20.030 1.00 48.81 137 GLY A C 1
ATOM 1032 O O . GLY A 1 137 ? 7.692 36.354 19.672 1.00 48.81 137 GLY A O 1
ATOM 1033 N N . GLY A 1 138 ? 8.936 37.492 21.166 1.00 50.22 138 GLY A N 1
ATOM 1034 C CA . GLY A 1 138 ? 7.931 37.679 22.220 1.00 50.22 138 GLY A CA 1
ATOM 1035 C C . GLY A 1 138 ? 6.534 38.071 21.725 1.00 50.22 138 GLY A C 1
ATOM 1036 O O . GLY A 1 138 ? 6.373 38.903 20.835 1.00 50.22 138 GLY A O 1
ATOM 1037 N N . GLY A 1 139 ? 5.532 37.421 22.317 1.00 46.56 139 GLY A N 1
ATOM 1038 C CA . GLY A 1 139 ? 4.193 37.327 21.763 1.00 46.56 139 GLY A CA 1
ATOM 1039 C C . GLY A 1 139 ? 3.343 38.592 21.773 1.00 46.56 139 GLY A C 1
ATOM 1040 O O . GLY A 1 139 ? 3.542 39.528 22.543 1.00 46.56 139 GLY A O 1
ATOM 1041 N N . LEU A 1 140 ? 2.302 38.530 20.946 1.00 40.88 140 LEU A N 1
ATOM 1042 C CA . LEU A 1 140 ? 1.084 39.317 21.073 1.00 40.88 140 LEU A CA 1
ATOM 1043 C C . LEU A 1 140 ? -0.096 38.371 20.833 1.00 40.88 140 LEU A C 1
ATOM 1045 O O . LEU A 1 140 ? -0.200 37.734 19.786 1.00 40.88 140 LEU A O 1
ATOM 1049 N N . GLY A 1 141 ? -0.932 38.225 21.861 1.00 43.62 141 GLY A N 1
ATOM 1050 C CA . GLY A 1 141 ? -2.043 37.283 21.896 1.00 43.62 141 GLY A CA 1
ATOM 1051 C C . GLY A 1 141 ? -3.168 37.663 20.940 1.00 43.62 141 GLY A C 1
ATOM 1052 O O . GLY A 1 141 ? -3.670 38.784 20.974 1.00 43.62 141 GLY A O 1
ATOM 1053 N N . PHE A 1 142 ? -3.606 36.691 20.145 1.00 38.47 142 PHE A N 1
ATOM 1054 C CA . PHE A 1 142 ? -4.877 36.734 19.433 1.00 38.47 142 PHE A CA 1
ATOM 1055 C C . PHE A 1 142 ? -5.604 35.404 19.629 1.00 38.47 142 PHE A C 1
ATOM 1057 O O . PHE A 1 142 ? -5.095 34.346 19.262 1.00 38.47 142 PHE A O 1
ATOM 1064 N N . SER A 1 143 ? -6.796 35.470 20.221 1.00 36.84 143 SER A N 1
ATOM 1065 C CA . SER 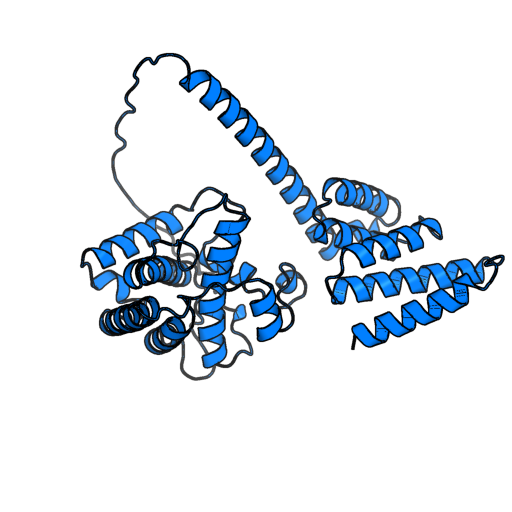A 1 143 ? -7.717 34.337 20.338 1.00 36.84 143 SER A CA 1
ATOM 1066 C C . SER A 1 143 ? -8.545 34.199 19.056 1.00 36.84 143 SER A C 1
ATOM 1068 O O . SER A 1 143 ? -9.097 35.203 18.598 1.00 36.84 143 SER A O 1
ATOM 1070 N N . PRO A 1 144 ? -8.693 32.991 18.486 1.00 37.69 144 PRO A N 1
ATOM 1071 C CA . PRO A 1 144 ? -9.562 32.778 17.335 1.00 37.69 144 PRO A CA 1
ATOM 1072 C C . PRO A 1 144 ? -11.046 32.655 17.746 1.00 37.69 144 PRO A C 1
ATOM 1074 O O . PRO A 1 144 ? -11.347 32.205 18.858 1.00 37.69 144 PRO A O 1
ATOM 1077 N N . PRO A 1 145 ? -11.991 33.053 16.870 1.00 37.41 145 PRO A N 1
ATOM 1078 C CA . PRO A 1 145 ? -13.422 32.994 17.150 1.00 37.41 145 PRO A CA 1
ATOM 1079 C C . PRO A 1 145 ? -14.012 31.589 16.940 1.00 37.41 145 PRO A C 1
ATOM 1081 O O . PRO A 1 145 ? -13.531 30.798 16.131 1.00 37.41 145 PRO A O 1
ATOM 1084 N N . LYS A 1 146 ? -15.095 31.313 17.679 1.00 37.41 146 LYS A N 1
ATOM 1085 C CA . LYS A 1 146 ? -15.915 30.091 17.627 1.00 37.41 146 LYS A CA 1
ATOM 1086 C C . LYS A 1 146 ? -16.637 29.934 16.283 1.00 37.41 146 LYS A C 1
ATOM 1088 O O . LYS A 1 146 ? -17.214 30.899 15.786 1.00 37.41 146 LYS A O 1
ATOM 1093 N N . VAL A 1 147 ? -16.707 28.699 15.786 1.00 32.91 147 VAL A N 1
ATOM 1094 C CA . VAL A 1 147 ? -17.526 28.294 14.629 1.00 32.91 147 VAL A CA 1
ATOM 1095 C C . VAL A 1 147 ? -18.728 27.466 15.121 1.00 32.91 147 VAL A C 1
ATOM 1097 O O . VAL A 1 147 ? -18.539 26.654 16.030 1.00 32.91 147 VAL A O 1
ATOM 1100 N N . PRO A 1 148 ? -19.951 27.666 14.588 1.00 37.91 148 PRO A N 1
ATOM 1101 C CA . PRO A 1 148 ? -21.129 26.895 14.977 1.00 37.91 148 PRO A CA 1
ATOM 1102 C C . PRO A 1 148 ? -21.354 25.628 14.133 1.00 37.91 148 PRO A C 1
ATOM 1104 O O . PRO A 1 148 ? -20.948 25.536 12.977 1.00 37.9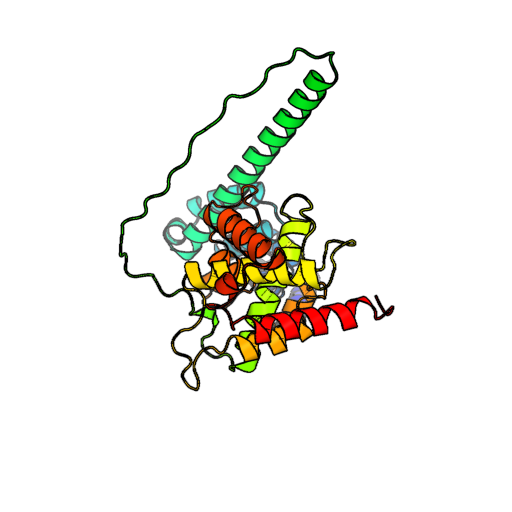1 148 PRO A O 1
ATOM 1107 N N . GLU A 1 149 ? -22.066 24.687 14.757 1.00 35.06 149 GLU A N 1
ATOM 1108 C CA . GLU A 1 149 ? -22.606 23.434 14.219 1.00 35.06 149 GLU A CA 1
ATOM 1109 C C . GLU A 1 149 ? -23.603 23.640 13.062 1.00 35.06 149 GLU A C 1
ATOM 1111 O O . GLU A 1 149 ? -24.472 24.510 13.126 1.00 35.06 149 GLU A O 1
ATOM 1116 N N . SER A 1 150 ? -23.572 22.763 12.052 1.00 31.28 150 SER A N 1
ATOM 1117 C CA . SER A 1 150 ? -24.667 21.816 11.747 1.00 31.28 150 SER A CA 1
ATOM 1118 C C . SER A 1 150 ? -24.473 21.118 10.392 1.00 31.28 150 SER A C 1
ATOM 1120 O O . SER A 1 150 ? -24.063 21.708 9.397 1.00 31.28 150 SER A O 1
ATOM 1122 N N . VAL A 1 151 ? -24.775 19.820 10.400 1.00 34.41 151 VAL A N 1
ATOM 1123 C CA . VAL A 1 151 ? -24.672 18.855 9.298 1.00 34.41 151 VAL A CA 1
ATOM 1124 C C . VAL A 1 151 ? -25.977 18.813 8.502 1.00 34.41 151 VAL A C 1
ATOM 1126 O O . VAL A 1 151 ? -27.063 18.853 9.079 1.00 34.41 151 VAL A O 1
ATOM 1129 N N . SER A 1 152 ? -25.885 18.624 7.185 1.00 29.78 152 SER A N 1
ATOM 1130 C CA . SER A 1 152 ? -26.939 18.017 6.357 1.00 29.78 152 SER A CA 1
ATOM 1131 C C . SER A 1 152 ? -26.312 17.395 5.104 1.00 29.78 152 SER A C 1
ATOM 1133 O O . SER A 1 152 ? -25.686 18.106 4.326 1.00 29.78 152 SER A O 1
ATOM 1135 N N . LEU A 1 153 ? -26.501 16.089 4.883 1.00 30.66 153 LEU A N 1
ATOM 1136 C CA . LEU A 1 153 ? -26.142 15.406 3.631 1.00 30.66 153 LEU A CA 1
ATOM 1137 C C . LEU A 1 153 ? -27.412 14.979 2.878 1.00 30.66 153 LEU A C 1
ATOM 1139 O O . LEU A 1 153 ? -28.193 14.193 3.419 1.00 30.66 153 LEU A O 1
ATOM 1143 N N . PRO A 1 154 ? -27.600 15.420 1.622 1.00 39.75 154 PRO A N 1
ATOM 1144 C CA . PRO A 1 154 ? -28.478 14.750 0.673 1.00 39.75 154 PRO A CA 1
ATOM 1145 C C . PRO A 1 154 ? -27.698 14.285 -0.569 1.00 39.75 154 PRO A C 1
ATOM 1147 O O . PRO A 1 154 ? -26.974 15.062 -1.185 1.00 39.75 154 PRO A O 1
ATOM 1150 N N . GLY A 1 155 ? -27.909 13.038 -0.998 1.00 35.19 155 GLY A N 1
ATOM 1151 C CA . GLY A 1 155 ? -27.506 12.613 -2.343 1.00 35.19 155 GLY A CA 1
ATOM 1152 C C . GLY A 1 155 ? -27.262 11.117 -2.488 1.00 35.19 155 GLY A C 1
ATOM 1153 O O . GLY A 1 155 ? -26.140 10.655 -2.323 1.00 35.19 155 GLY A O 1
ATOM 1154 N N . GLY A 1 156 ? -28.306 10.363 -2.843 1.00 36.19 156 GLY A N 1
ATOM 1155 C CA . GLY A 1 156 ? -28.201 8.961 -3.253 1.00 36.19 156 GLY A CA 1
ATOM 1156 C C . GLY A 1 156 ? -27.543 8.824 -4.627 1.00 36.19 156 GLY A C 1
ATOM 1157 O O . GLY A 1 156 ? -28.233 8.672 -5.632 1.00 36.19 156 GLY A O 1
ATOM 1158 N N . GLY A 1 157 ? -26.214 8.899 -4.665 1.00 37.56 157 GLY A N 1
ATOM 1159 C CA . GLY A 1 157 ? -25.415 8.387 -5.774 1.00 37.56 157 GLY A CA 1
ATOM 1160 C C . GLY A 1 157 ? -25.309 6.865 -5.678 1.00 37.56 157 GLY A C 1
ATOM 1161 O O . GLY A 1 157 ? -25.244 6.311 -4.582 1.00 37.56 157 GLY A O 1
ATOM 1162 N N . VAL A 1 158 ? -25.311 6.177 -6.820 1.00 43.62 158 VAL A N 1
ATOM 1163 C CA . VAL A 1 158 ? -24.951 4.755 -6.885 1.00 43.62 158 VAL A CA 1
ATOM 1164 C C . VAL A 1 158 ? -23.508 4.652 -6.390 1.00 43.62 158 VAL A C 1
ATOM 1166 O O . VAL A 1 158 ? -22.602 5.103 -7.083 1.00 43.62 158 VAL A O 1
ATOM 1169 N N . LEU A 1 159 ? -23.307 4.145 -5.170 1.00 55.50 159 LEU A N 1
ATOM 1170 C CA . LEU A 1 159 ? -21.975 3.920 -4.610 1.00 55.50 159 LEU A CA 1
ATOM 1171 C C . LEU A 1 159 ? -21.237 2.950 -5.535 1.00 55.50 159 LEU A C 1
ATOM 1173 O O . LEU A 1 159 ? -21.619 1.782 -5.644 1.00 55.50 159 LEU A O 1
ATOM 1177 N N . GLU A 1 160 ? -20.214 3.444 -6.233 1.00 60.47 160 GLU A N 1
ATOM 1178 C CA . GLU A 1 160 ? -19.286 2.583 -6.958 1.00 60.47 160 GLU A CA 1
ATOM 1179 C C . GLU A 1 160 ? -18.674 1.597 -5.961 1.00 60.47 160 GLU A C 1
ATOM 1181 O O . GLU A 1 160 ? -18.119 1.972 -4.929 1.00 60.47 160 GLU A O 1
ATOM 1186 N N . HIS A 1 161 ? -18.849 0.309 -6.239 1.00 77.88 161 HIS A N 1
ATOM 1187 C CA . HIS A 1 161 ? -18.416 -0.752 -5.348 1.00 77.88 161 HIS A CA 1
ATOM 1188 C C . HIS A 1 161 ? -16.919 -1.012 -5.558 1.00 77.88 161 HIS A C 1
ATOM 1190 O O . HIS A 1 161 ? -16.519 -1.682 -6.511 1.00 77.88 161 HIS A O 1
ATOM 1196 N N . ASN A 1 162 ? -16.088 -0.505 -4.648 1.00 85.62 162 ASN A N 1
ATOM 1197 C CA . ASN A 1 162 ? -14.624 -0.528 -4.722 1.00 85.62 162 ASN A CA 1
ATOM 1198 C C . ASN A 1 162 ? -13.994 -1.835 -4.198 1.00 85.62 162 ASN A C 1
ATOM 1200 O O . ASN A 1 162 ? -12.847 -1.848 -3.753 1.00 85.62 162 ASN A O 1
ATOM 1204 N N . ALA A 1 163 ? -14.718 -2.957 -4.247 1.00 88.75 163 ALA A N 1
ATOM 1205 C CA . ALA A 1 163 ? -14.260 -4.227 -3.668 1.00 88.75 163 ALA A CA 1
ATOM 1206 C C . ALA A 1 163 ? -13.573 -5.195 -4.654 1.00 88.75 163 ALA A C 1
ATOM 1208 O O . ALA A 1 163 ? -13.376 -6.363 -4.325 1.00 88.75 163 ALA A O 1
ATOM 1209 N N . GLY A 1 164 ? -13.188 -4.741 -5.854 1.00 87.62 164 GLY A N 1
ATOM 1210 C CA . GLY A 1 164 ? -12.527 -5.595 -6.860 1.00 87.62 164 GLY A CA 1
ATOM 1211 C C . GLY A 1 164 ? -11.185 -6.191 -6.403 1.00 87.62 164 GLY A C 1
ATOM 1212 O O . GLY A 1 164 ? -10.699 -7.160 -6.981 1.00 87.62 164 GLY A O 1
ATOM 1213 N N . TRP A 1 165 ? -10.586 -5.662 -5.330 1.00 91.44 165 TRP A N 1
ATOM 1214 C CA . TRP A 1 165 ? -9.364 -6.205 -4.726 1.00 91.44 165 TRP A CA 1
ATOM 1215 C C . TRP A 1 165 ? -9.539 -7.639 -4.195 1.00 91.44 165 TRP A C 1
ATOM 1217 O O . TRP A 1 165 ? -8.567 -8.398 -4.168 1.00 91.44 165 TRP A O 1
ATOM 1227 N N . ALA A 1 166 ? -10.762 -8.012 -3.802 1.00 92.38 166 ALA A N 1
ATOM 1228 C CA . ALA A 1 166 ? -11.081 -9.312 -3.216 1.00 92.38 166 ALA A CA 1
ATOM 1229 C C . ALA A 1 166 ? -11.190 -10.438 -4.262 1.00 92.38 166 ALA A C 1
ATOM 1231 O O . ALA A 1 166 ? -11.149 -11.621 -3.910 1.00 92.38 166 ALA A O 1
ATOM 1232 N N . ASP A 1 167 ? -11.307 -10.096 -5.548 1.00 89.12 167 ASP A N 1
ATOM 1233 C CA . ASP A 1 167 ? -11.541 -11.067 -6.612 1.00 89.12 167 ASP A CA 1
ATOM 1234 C C . ASP A 1 167 ? -10.401 -12.085 -6.710 1.00 89.12 167 ASP A C 1
ATOM 1236 O O . ASP A 1 167 ? -9.236 -11.741 -6.913 1.00 89.12 167 ASP A O 1
ATOM 1240 N N . GLY A 1 168 ? -10.747 -13.368 -6.589 1.00 88.88 168 GLY A N 1
ATOM 1241 C CA . GLY A 1 168 ? -9.799 -14.481 -6.666 1.00 88.88 168 GLY A CA 1
ATOM 1242 C C . GLY A 1 168 ? -8.993 -14.737 -5.388 1.00 88.88 168 GLY A C 1
ATOM 1243 O O . GLY A 1 168 ? -8.085 -15.564 -5.427 1.00 88.88 168 GLY A O 1
ATOM 1244 N N . LEU A 1 169 ? -9.292 -14.057 -4.276 1.00 90.94 169 LEU A N 1
ATOM 1245 C CA . LEU A 1 169 ? -8.782 -14.408 -2.946 1.00 90.94 169 LEU A CA 1
ATOM 1246 C C . LEU A 1 169 ? -9.749 -15.351 -2.222 1.00 90.94 169 LEU A C 1
ATOM 1248 O O . LEU A 1 169 ? -10.970 -15.196 -2.328 1.00 90.94 169 LEU A O 1
ATOM 1252 N N . SER A 1 170 ? -9.205 -16.297 -1.449 1.00 92.25 170 SER A N 1
ATOM 1253 C CA . SER A 1 170 ? -10.010 -17.066 -0.494 1.00 92.25 170 SER A CA 1
ATOM 1254 C C . SER A 1 170 ? -10.573 -16.139 0.589 1.00 92.25 170 SER A C 1
ATOM 1256 O O . SER A 1 170 ? -10.003 -15.083 0.854 1.00 92.25 170 SER A O 1
ATOM 1258 N N . GLN A 1 171 ? -11.668 -16.520 1.252 1.00 93.25 171 GLN A N 1
ATOM 1259 C CA . GLN A 1 171 ? -12.265 -15.676 2.296 1.00 93.25 171 GLN A CA 1
ATOM 1260 C C . GLN A 1 171 ? -11.269 -15.353 3.424 1.00 93.25 171 GLN A C 1
ATOM 1262 O O . GLN A 1 171 ? -11.204 -14.220 3.895 1.00 93.25 171 GLN A O 1
ATOM 1267 N N . GLN A 1 172 ? -10.449 -16.335 3.806 1.00 94.88 172 GLN A N 1
ATOM 1268 C CA . GLN A 1 172 ? -9.397 -16.159 4.805 1.00 94.88 172 GLN A CA 1
ATOM 1269 C C . GLN A 1 172 ? -8.333 -15.156 4.337 1.00 94.88 172 GLN A C 1
ATOM 1271 O O . GLN A 1 17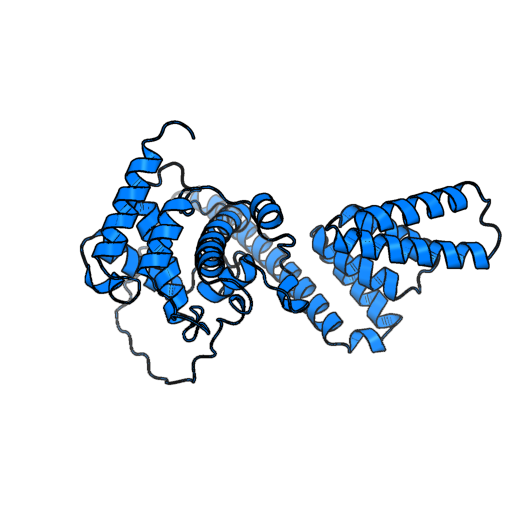2 ? -7.955 -14.265 5.097 1.00 94.88 172 GLN A O 1
ATOM 1276 N N . ASP A 1 173 ? -7.889 -15.266 3.080 1.00 95.19 173 ASP A N 1
ATOM 1277 C CA . ASP A 1 173 ? -6.925 -14.325 2.503 1.00 95.19 173 ASP A CA 1
ATOM 1278 C C . ASP A 1 173 ? -7.510 -12.918 2.366 1.00 95.19 173 ASP A C 1
ATOM 1280 O O . ASP A 1 173 ? -6.768 -11.951 2.475 1.00 95.19 173 ASP A O 1
ATOM 1284 N N . GLN A 1 174 ? -8.820 -12.772 2.143 1.00 95.38 174 GLN A N 1
ATOM 1285 C CA . GLN A 1 174 ? -9.461 -11.455 2.091 1.00 95.38 174 GLN A CA 1
ATOM 1286 C C . GLN A 1 174 ? -9.398 -10.743 3.447 1.00 95.38 174 GLN A C 1
ATOM 1288 O O . GLN A 1 174 ? -9.089 -9.553 3.495 1.00 95.38 174 GLN A O 1
ATOM 1293 N N . TYR A 1 175 ? -9.654 -11.460 4.547 1.00 97.44 175 TYR A N 1
ATOM 1294 C CA . TYR A 1 175 ? -9.544 -10.899 5.896 1.00 97.44 175 TYR A CA 1
ATOM 1295 C C . TYR A 1 175 ? -8.103 -10.510 6.232 1.00 97.44 175 TYR A C 1
ATOM 1297 O O . TYR A 1 175 ? -7.861 -9.420 6.751 1.00 97.44 175 TYR A O 1
ATOM 1305 N N . GLU A 1 176 ? -7.139 -11.372 5.899 1.00 97.38 176 GLU A N 1
ATOM 1306 C CA . GLU A 1 176 ? -5.719 -11.086 6.110 1.00 97.38 176 GLU A CA 1
ATOM 1307 C C . GLU A 1 176 ? -5.249 -9.905 5.249 1.00 97.38 176 GLU A C 1
ATOM 1309 O O . GLU A 1 176 ? -4.600 -8.995 5.757 1.00 97.38 176 GLU A O 1
ATOM 1314 N N . TRP A 1 177 ? -5.628 -9.868 3.967 1.00 96.94 177 TRP A N 1
ATOM 1315 C CA . TRP A 1 177 ? -5.347 -8.752 3.061 1.00 96.94 177 TRP A CA 1
ATOM 1316 C C . TRP A 1 177 ? -5.869 -7.434 3.632 1.00 96.94 177 TRP A C 1
ATOM 1318 O O . TRP A 1 177 ? -5.127 -6.460 3.689 1.00 96.94 177 TRP A O 1
ATOM 1328 N N . PHE A 1 178 ? -7.116 -7.409 4.109 1.00 97.75 178 PHE A N 1
ATOM 1329 C CA . PHE A 1 178 ? -7.721 -6.218 4.702 1.00 97.75 178 PHE A CA 1
ATOM 1330 C C . PHE A 1 178 ? -6.967 -5.727 5.948 1.00 97.75 178 PHE A C 1
ATOM 1332 O O . PHE A 1 178 ? -6.712 -4.529 6.073 1.00 97.75 178 PHE A O 1
ATOM 1339 N N . CYS A 1 179 ? -6.543 -6.637 6.831 1.00 98.38 179 CYS A N 1
ATOM 1340 C CA . CYS A 1 179 ? -5.714 -6.288 7.990 1.00 98.38 179 CYS A CA 1
ATOM 1341 C C . CYS A 1 179 ? -4.332 -5.764 7.564 1.00 98.38 179 CYS A C 1
ATOM 1343 O O . CYS A 1 179 ? -3.853 -4.772 8.108 1.00 98.38 179 CYS A O 1
ATOM 1345 N N . ASN A 1 180 ? -3.715 -6.379 6.553 1.00 97.75 180 ASN A N 1
ATOM 1346 C CA . ASN A 1 180 ? -2.430 -5.944 6.006 1.00 97.75 180 ASN A CA 1
ATOM 1347 C C . ASN A 1 180 ? -2.522 -4.572 5.320 1.00 97.75 180 ASN A C 1
ATOM 1349 O O . ASN A 1 180 ? -1.561 -3.814 5.370 1.00 97.75 180 ASN A O 1
ATOM 1353 N N . CYS A 1 181 ? -3.662 -4.216 4.717 1.00 97.62 181 CYS A N 1
ATOM 1354 C CA . CYS A 1 181 ? -3.895 -2.866 4.193 1.00 97.62 181 CYS A CA 1
ATOM 1355 C C . CYS A 1 181 ? -3.839 -1.810 5.300 1.00 97.62 181 CYS A C 1
ATOM 1357 O O . CYS A 1 181 ? -3.234 -0.761 5.099 1.00 97.62 181 CYS A O 1
ATOM 1359 N N . TYR A 1 182 ? -4.450 -2.089 6.455 1.00 98.12 182 TYR A N 1
ATOM 1360 C CA . TYR A 1 182 ? -4.371 -1.211 7.621 1.00 98.12 182 TYR A CA 1
ATOM 1361 C C . TYR A 1 182 ? -2.927 -1.065 8.108 1.00 98.12 182 TYR A C 1
ATOM 1363 O O . TYR A 1 182 ? -2.435 0.051 8.219 1.00 98.12 182 TYR A O 1
ATOM 1371 N N . MET A 1 183 ? -2.214 -2.176 8.320 1.00 97.50 183 MET A N 1
ATOM 1372 C CA . MET A 1 183 ? -0.842 -2.108 8.837 1.00 97.50 183 MET A CA 1
ATOM 1373 C C . MET A 1 183 ? 0.119 -1.423 7.852 1.00 97.50 183 MET A C 1
ATOM 1375 O O . MET A 1 183 ? 0.935 -0.609 8.268 1.00 97.50 183 MET A O 1
ATOM 1379 N N . MET A 1 184 ? -0.034 -1.678 6.546 1.00 95.44 184 MET A N 1
ATOM 1380 C CA . MET A 1 184 ? 0.711 -0.980 5.489 1.00 95.44 184 MET A CA 1
ATOM 1381 C C . MET A 1 184 ? 0.410 0.523 5.477 1.00 95.44 184 MET A C 1
ATOM 1383 O O . MET A 1 184 ? 1.281 1.321 5.150 1.00 95.44 184 MET A O 1
ATOM 1387 N N . ARG A 1 185 ? -0.817 0.929 5.830 1.00 96.12 185 ARG A N 1
ATOM 1388 C CA . ARG A 1 185 ? -1.137 2.349 5.971 1.00 96.12 185 ARG A CA 1
ATOM 1389 C C . ARG A 1 185 ? -0.434 2.966 7.175 1.00 96.12 185 ARG A C 1
ATOM 1391 O O . ARG A 1 185 ? 0.111 4.049 7.019 1.00 96.12 185 ARG A O 1
ATOM 1398 N N . CYS A 1 186 ? -0.398 2.281 8.319 1.00 96.00 186 CYS A N 1
ATOM 1399 C CA . CYS A 1 186 ? 0.363 2.751 9.480 1.00 96.00 186 CYS A CA 1
ATOM 1400 C C . CYS A 1 186 ? 1.857 2.925 9.148 1.00 96.00 186 CYS A C 1
ATOM 1402 O O . CYS A 1 186 ? 2.455 3.926 9.536 1.00 96.00 186 CYS A O 1
ATOM 1404 N N . ASP A 1 187 ? 2.441 1.988 8.390 1.00 95.19 187 ASP A N 1
ATOM 1405 C CA . ASP A 1 187 ? 3.822 2.083 7.891 1.00 95.19 187 ASP A CA 1
ATOM 1406 C C . ASP A 1 187 ? 4.015 3.301 6.974 1.00 95.19 187 ASP A C 1
ATOM 1408 O O . ASP A 1 187 ? 4.932 4.103 7.160 1.00 95.19 187 ASP A O 1
ATOM 1412 N N . ASP A 1 188 ? 3.114 3.485 6.005 1.00 93.50 188 ASP A N 1
ATOM 1413 C CA . ASP A 1 188 ? 3.183 4.604 5.068 1.00 93.50 188 ASP A CA 1
ATOM 1414 C C . ASP A 1 188 ? 2.976 5.962 5.769 1.00 93.50 188 ASP A C 1
ATOM 1416 O O . ASP A 1 188 ? 3.662 6.929 5.441 1.00 93.50 188 ASP A O 1
ATOM 1420 N N . ASP A 1 189 ? 2.072 6.069 6.743 1.00 93.00 189 ASP A N 1
ATOM 1421 C CA . ASP A 1 189 ? 1.852 7.304 7.505 1.00 93.00 189 ASP A CA 1
ATOM 1422 C C . ASP A 1 189 ? 3.050 7.618 8.432 1.00 93.00 189 ASP A C 1
ATOM 1424 O O . ASP A 1 189 ? 3.424 8.786 8.609 1.00 93.00 189 ASP A O 1
ATOM 1428 N N . TYR A 1 190 ? 3.738 6.589 8.940 1.00 90.06 190 TYR A N 1
ATOM 1429 C CA . TYR A 1 190 ? 5.010 6.747 9.644 1.00 90.06 190 TYR A CA 1
ATOM 1430 C C . TYR A 1 190 ? 6.120 7.260 8.710 1.00 90.06 190 TYR A C 1
ATOM 1432 O O . TYR A 1 190 ? 6.766 8.269 9.007 1.00 90.06 190 TYR A O 1
ATOM 1440 N N . LEU A 1 191 ? 6.331 6.612 7.560 1.00 86.56 191 LEU A N 1
ATOM 1441 C CA . LEU A 1 191 ? 7.431 6.929 6.641 1.00 86.56 191 LEU A CA 1
ATOM 1442 C C . LEU A 1 191 ? 7.193 8.204 5.815 1.00 86.56 191 LEU A C 1
ATOM 1444 O O . LEU A 1 191 ? 8.115 8.999 5.605 1.00 86.56 191 LEU A O 1
ATOM 1448 N N . TYR A 1 192 ? 5.969 8.405 5.330 1.00 83.94 192 TYR A N 1
ATOM 1449 C CA . TYR A 1 192 ? 5.611 9.440 4.355 1.00 83.94 192 TYR A CA 1
ATOM 1450 C C . TYR A 1 192 ? 4.654 10.497 4.917 1.00 83.94 192 TYR A C 1
ATOM 1452 O O . TYR A 1 192 ? 4.749 11.662 4.521 1.00 83.94 192 TYR A O 1
ATOM 1460 N N . GLY A 1 193 ? 3.813 10.134 5.890 1.00 83.56 193 GLY A N 1
ATOM 1461 C CA . GLY A 1 193 ? 2.834 11.013 6.549 1.00 83.56 193 GLY A CA 1
ATOM 1462 C C . GLY A 1 193 ? 3.420 12.008 7.561 1.00 83.56 193 GLY A C 1
ATOM 1463 O O . GLY A 1 193 ? 2.685 12.645 8.310 1.00 83.56 193 GLY A O 1
ATOM 1464 N N . GLY A 1 194 ? 4.746 12.186 7.590 1.00 79.31 194 GLY A N 1
ATOM 1465 C CA . GLY A 1 194 ? 5.413 13.122 8.499 1.00 79.31 194 GLY A CA 1
ATOM 1466 C C . GLY A 1 194 ? 5.647 12.557 9.900 1.00 79.31 194 GLY A C 1
ATOM 1467 O O . GLY A 1 194 ? 5.564 13.309 10.869 1.00 79.31 194 GLY A O 1
ATOM 1468 N N . CYS A 1 195 ? 5.965 11.261 9.997 1.00 85.38 195 CYS A N 1
ATOM 1469 C CA . CYS A 1 195 ? 6.142 10.543 11.260 1.00 85.38 195 CYS A CA 1
ATOM 1470 C C . CYS A 1 195 ? 4.857 10.502 12.096 1.00 85.38 195 CYS A C 1
ATOM 1472 O O . CYS A 1 195 ? 4.908 10.669 13.317 1.00 85.38 195 CYS A O 1
ATOM 1474 N N . TYR A 1 196 ? 3.705 10.303 11.452 1.00 87.38 196 TYR A N 1
ATOM 1475 C CA . TYR A 1 196 ? 2.465 10.090 12.183 1.00 87.38 196 TYR A CA 1
ATOM 1476 C C . TYR A 1 196 ? 2.501 8.699 12.827 1.00 87.38 196 TYR A C 1
ATOM 1478 O O . TYR A 1 196 ? 2.357 7.682 12.157 1.00 87.38 196 TYR A O 1
ATOM 1486 N N . LEU A 1 197 ? 2.771 8.658 14.133 1.00 91.81 197 LEU A N 1
ATOM 1487 C CA . LEU A 1 197 ? 2.836 7.425 14.913 1.00 91.81 197 LEU A CA 1
ATOM 1488 C C . LEU A 1 197 ? 1.425 7.037 15.361 1.00 91.81 197 LEU A C 1
ATOM 1490 O O . LEU A 1 197 ? 0.811 7.748 16.156 1.00 91.81 197 LEU A O 1
ATOM 1494 N N . HIS A 1 198 ? 0.921 5.913 14.856 1.00 94.50 198 HIS A N 1
ATOM 1495 C CA . HIS A 1 198 ? -0.342 5.318 15.287 1.00 94.50 198 HIS A CA 1
ATOM 1496 C C . HIS A 1 198 ? -0.333 3.798 15.071 1.00 94.50 198 HIS A C 1
ATOM 1498 O O . HIS A 1 198 ? 0.624 3.229 14.532 1.00 94.50 198 HIS A O 1
ATOM 1504 N N . GLY A 1 199 ? -1.386 3.125 15.537 1.00 94.88 199 GLY A N 1
ATOM 1505 C CA . GLY A 1 199 ? -1.491 1.672 15.452 1.00 94.88 199 GLY A CA 1
ATOM 1506 C C . GLY A 1 199 ? -0.280 0.972 16.098 1.00 94.88 199 GLY A C 1
ATOM 1507 O O . GLY A 1 199 ? 0.085 1.325 17.219 1.00 94.88 199 GLY A O 1
ATOM 1508 N N . PRO A 1 200 ? 0.350 -0.014 15.430 1.00 93.69 200 PRO A N 1
ATOM 1509 C CA . PRO A 1 200 ? 1.501 -0.736 15.977 1.00 93.69 200 PRO A CA 1
ATOM 1510 C C . PRO A 1 200 ? 2.819 0.063 15.975 1.00 93.69 200 PRO A C 1
ATOM 1512 O O . PRO A 1 200 ? 3.793 -0.403 16.558 1.00 93.69 200 PRO A O 1
ATOM 1515 N N . TYR A 1 201 ? 2.870 1.243 15.343 1.00 92.75 201 TYR A N 1
ATOM 1516 C CA . TYR A 1 201 ? 4.081 2.077 15.271 1.00 92.75 201 TYR A CA 1
ATOM 1517 C C . TYR A 1 201 ? 4.176 3.105 16.408 1.00 92.75 201 TYR A C 1
ATOM 1519 O O . TYR A 1 201 ? 5.240 3.679 16.634 1.00 92.75 201 TYR A O 1
ATOM 1527 N N . ASP A 1 202 ? 3.091 3.338 17.148 1.00 93.69 202 ASP A N 1
ATOM 1528 C CA . ASP A 1 202 ? 3.126 4.140 18.371 1.00 93.69 202 ASP A CA 1
ATOM 1529 C C . ASP A 1 202 ? 3.608 3.277 19.552 1.00 93.69 202 ASP A C 1
ATOM 1531 O O . ASP A 1 202 ? 2.928 2.348 19.987 1.00 93.69 202 ASP A O 1
ATOM 1535 N N . GLY A 1 203 ? 4.793 3.591 20.089 1.00 90.94 203 GLY A N 1
ATOM 1536 C CA . GLY A 1 203 ? 5.404 2.850 21.201 1.00 90.94 203 GLY A CA 1
ATOM 1537 C C . GLY A 1 203 ? 4.558 2.838 22.482 1.00 90.94 203 GLY A C 1
ATOM 1538 O O . GLY A 1 203 ? 4.645 1.904 23.283 1.00 90.94 203 GLY A O 1
ATOM 1539 N N . GLU A 1 204 ? 3.669 3.817 22.649 1.00 93.56 204 GLU A N 1
ATOM 1540 C CA . GLU A 1 204 ? 2.756 3.899 23.788 1.00 93.56 204 GLU A CA 1
ATOM 1541 C C . GLU A 1 204 ? 1.408 3.199 23.516 1.00 93.56 204 GLU A C 1
ATOM 1543 O O . GLU A 1 204 ? 0.599 3.011 24.431 1.00 93.56 204 GLU A O 1
ATOM 1548 N N . ALA A 1 205 ? 1.162 2.712 22.293 1.00 94.12 205 ALA A N 1
ATOM 1549 C CA . ALA A 1 205 ? -0.141 2.196 21.877 1.00 94.12 205 ALA A CA 1
ATOM 1550 C C . ALA A 1 205 ? -0.564 0.947 22.653 1.00 94.12 205 ALA A C 1
ATOM 1552 O O . ALA A 1 205 ? 0.079 -0.094 22.606 1.00 94.12 205 ALA A O 1
ATOM 1553 N N . THR A 1 206 ? -1.672 1.008 23.378 1.00 95.44 206 THR A N 1
ATOM 1554 C CA . THR A 1 206 ? -2.264 -0.148 24.065 1.00 95.44 206 THR A CA 1
ATOM 1555 C C . THR A 1 206 ? -3.061 -1.024 23.095 1.00 95.44 206 THR A C 1
ATOM 1557 O O . THR A 1 206 ? -3.501 -0.558 22.046 1.00 95.44 206 THR A O 1
ATOM 1560 N N . GLY A 1 207 ? -3.368 -2.272 23.471 1.00 95.44 207 GLY A N 1
ATOM 1561 C CA . GLY A 1 207 ? -4.286 -3.103 22.675 1.00 95.44 207 GLY A CA 1
ATOM 1562 C C . GLY A 1 207 ? -5.646 -2.425 22.430 1.00 95.44 207 GLY A C 1
ATOM 1563 O O . GLY A 1 207 ? -6.243 -2.577 21.366 1.00 95.44 207 GLY A O 1
ATOM 1564 N N . ARG A 1 208 ? -6.100 -1.593 23.378 1.00 96.81 208 ARG A N 1
ATOM 1565 C CA . ARG A 1 208 ? -7.305 -0.769 23.228 1.00 96.81 208 ARG A CA 1
ATOM 1566 C C . ARG A 1 208 ? -7.116 0.358 22.213 1.00 96.81 208 ARG A C 1
ATOM 1568 O O . ARG A 1 208 ? -8.011 0.539 21.398 1.00 96.81 208 ARG A O 1
ATOM 1575 N N . SER A 1 209 ? -6.012 1.108 22.242 1.00 97.06 209 SER A N 1
ATOM 1576 C CA . SER A 1 209 ? -5.804 2.205 21.282 1.00 97.06 209 SER A CA 1
ATOM 1577 C C . SER A 1 209 ? -5.581 1.685 19.861 1.00 97.06 209 SER A C 1
ATOM 1579 O O . SER A 1 209 ? -6.127 2.267 18.932 1.00 97.06 209 SER A O 1
ATOM 1581 N N . ILE A 1 210 ? -4.908 0.540 19.690 1.00 97.62 210 ILE A N 1
ATOM 1582 C CA . ILE A 1 210 ? -4.806 -0.146 18.389 1.00 97.62 210 ILE A CA 1
ATOM 1583 C C . ILE A 1 210 ? -6.195 -0.562 17.886 1.00 97.62 210 ILE A C 1
ATOM 1585 O O . ILE A 1 210 ? -6.515 -0.357 16.720 1.00 97.62 210 ILE A O 1
ATOM 1589 N N . ALA A 1 211 ? -7.055 -1.105 18.758 1.00 98.19 211 ALA A N 1
ATOM 1590 C CA . ALA A 1 211 ? -8.427 -1.441 18.376 1.00 98.19 211 ALA A CA 1
ATOM 1591 C C . ALA A 1 211 ? -9.249 -0.201 17.976 1.00 98.19 211 ALA A C 1
ATOM 1593 O O . ALA A 1 211 ? -10.038 -0.278 17.040 1.00 98.19 211 ALA A O 1
ATOM 1594 N N . VAL A 1 212 ? -9.072 0.935 18.661 1.00 98.31 212 VAL A N 1
ATOM 1595 C CA . VAL A 1 212 ? -9.730 2.204 18.296 1.00 98.31 212 VAL A CA 1
ATOM 1596 C C . VAL A 1 212 ? -9.277 2.669 16.912 1.00 98.31 212 VAL A C 1
ATOM 1598 O O . VAL A 1 212 ? -10.112 2.993 16.073 1.00 98.31 212 VAL A O 1
ATOM 1601 N N . ASP A 1 213 ? -7.975 2.649 16.651 1.00 98.25 213 ASP A N 1
ATOM 1602 C CA . ASP A 1 213 ? -7.414 3.065 15.366 1.00 98.25 213 ASP A CA 1
ATOM 1603 C C . ASP A 1 213 ? -7.893 2.160 14.214 1.00 98.25 213 ASP A C 1
ATOM 1605 O O . ASP A 1 213 ? -8.427 2.620 13.202 1.00 98.25 213 ASP A O 1
ATOM 1609 N N . PHE A 1 214 ? -7.860 0.843 14.431 1.00 98.50 214 PHE A N 1
ATOM 1610 C CA . PHE A 1 214 ? -8.381 -0.131 13.474 1.00 98.50 214 PHE A CA 1
ATOM 1611 C C . PHE A 1 214 ? -9.902 -0.015 13.262 1.00 98.50 214 PHE A C 1
ATOM 1613 O O . PHE A 1 214 ? -10.405 -0.262 12.162 1.00 98.50 214 PHE A O 1
ATOM 1620 N N . LEU A 1 215 ? -10.666 0.391 14.282 1.00 98.56 215 LEU A N 1
ATOM 1621 C CA . LEU A 1 215 ? -12.099 0.658 14.143 1.00 98.56 215 LEU A CA 1
ATOM 1622 C C . LEU A 1 215 ? -12.357 1.829 13.190 1.00 98.56 215 LEU A C 1
ATOM 1624 O O . LEU A 1 215 ? -13.246 1.722 12.342 1.00 98.56 215 LEU A O 1
ATOM 1628 N N . ALA A 1 216 ? -11.578 2.910 13.273 1.00 98.31 216 ALA A N 1
ATOM 1629 C CA . ALA A 1 216 ? -11.699 4.030 12.341 1.00 98.31 216 ALA A CA 1
ATOM 1630 C C . ALA A 1 216 ? -11.479 3.572 10.888 1.00 98.31 216 ALA A C 1
ATOM 1632 O O . ALA A 1 216 ? -12.291 3.886 10.011 1.00 98.31 216 ALA A O 1
ATOM 1633 N N . PHE A 1 217 ? -10.470 2.725 10.654 1.00 98.38 217 PHE A N 1
ATOM 1634 C CA . PHE A 1 217 ? -10.225 2.090 9.356 1.00 98.38 217 PHE A CA 1
ATOM 1635 C C . PHE A 1 217 ? -11.422 1.258 8.864 1.00 98.38 217 PHE A C 1
ATOM 1637 O O . PHE A 1 217 ? -11.863 1.390 7.720 1.00 98.38 217 PHE A O 1
ATOM 1644 N N . CYS A 1 218 ? -12.008 0.429 9.733 1.00 98.50 218 CYS A N 1
ATOM 1645 C CA . CYS A 1 218 ? -13.170 -0.395 9.390 1.00 98.50 218 CYS A CA 1
ATOM 1646 C C . CYS A 1 218 ? -14.405 0.450 9.037 1.00 98.50 218 CYS A C 1
ATOM 1648 O O . CYS A 1 218 ? -15.128 0.137 8.088 1.00 98.50 218 CYS A O 1
ATOM 1650 N N . LEU A 1 219 ? -14.652 1.530 9.785 1.00 97.81 219 LEU A N 1
ATOM 1651 C CA . LEU A 1 219 ? -15.763 2.452 9.537 1.00 97.81 219 LEU A CA 1
ATOM 1652 C C . LEU A 1 219 ? -15.613 3.147 8.180 1.00 97.81 219 LEU A C 1
ATOM 1654 O O . LEU A 1 219 ? -16.584 3.231 7.424 1.00 97.81 219 LEU A O 1
ATOM 1658 N N . LEU A 1 220 ? -14.399 3.590 7.853 1.00 97.50 220 LEU A N 1
ATOM 1659 C CA . LEU A 1 220 ? -14.062 4.164 6.554 1.00 97.50 220 LEU A CA 1
ATOM 1660 C C . LEU A 1 220 ? -14.282 3.172 5.410 1.00 97.50 220 LEU A C 1
ATOM 1662 O O . LEU A 1 220 ? -14.917 3.514 4.415 1.00 97.50 220 LEU A O 1
ATOM 1666 N N . ALA A 1 221 ? -13.857 1.919 5.579 1.00 97.19 221 ALA A N 1
ATOM 1667 C CA . ALA A 1 221 ? -14.013 0.895 4.551 1.00 97.19 221 ALA A CA 1
ATOM 1668 C C . ALA A 1 221 ? -15.488 0.633 4.202 1.00 97.19 221 ALA A C 1
ATOM 1670 O O . ALA A 1 221 ? -15.822 0.422 3.033 1.00 97.19 221 ALA A O 1
ATOM 1671 N N . VAL A 1 222 ? -16.380 0.685 5.201 1.00 95.75 222 VAL A N 1
ATOM 1672 C CA . VAL A 1 222 ? -17.834 0.608 4.984 1.00 95.75 222 VAL A CA 1
ATOM 1673 C C . VAL A 1 222 ? -18.350 1.841 4.245 1.00 95.75 222 VAL A C 1
ATOM 1675 O O . VAL A 1 222 ? -19.099 1.691 3.283 1.00 95.75 222 VAL A O 1
ATOM 1678 N N . ARG A 1 223 ? -17.959 3.051 4.670 1.00 94.75 223 ARG A N 1
ATOM 1679 C CA . ARG A 1 223 ? -18.413 4.308 4.045 1.00 94.75 223 ARG A CA 1
ATOM 1680 C C . ARG A 1 223 ? -17.993 4.408 2.576 1.00 94.75 223 ARG A C 1
ATOM 1682 O O . ARG A 1 223 ? -18.804 4.807 1.749 1.00 94.75 223 ARG A O 1
ATOM 1689 N N . ASN A 1 224 ? -16.780 3.962 2.258 1.00 95.00 224 ASN A N 1
ATOM 1690 C CA . ASN A 1 224 ? -16.198 4.035 0.916 1.00 95.00 224 ASN A CA 1
ATOM 1691 C C . ASN A 1 224 ? -16.485 2.803 0.040 1.00 95.00 224 ASN A C 1
ATOM 1693 O O . ASN A 1 224 ? -15.919 2.664 -1.047 1.00 95.00 224 ASN A O 1
ATOM 1697 N N . GLY A 1 225 ? -17.364 1.897 0.493 1.00 93.88 225 GLY A N 1
ATOM 1698 C CA . GLY A 1 225 ? -17.814 0.750 -0.300 1.00 93.88 225 GLY A CA 1
ATOM 1699 C C . GLY A 1 225 ? -16.692 -0.223 -0.676 1.00 93.88 225 GLY A C 1
ATOM 1700 O O . GLY A 1 225 ? -16.745 -0.841 -1.739 1.00 93.88 225 GLY A O 1
ATOM 1701 N N . VAL A 1 226 ? -15.658 -0.338 0.164 1.00 95.69 226 VAL A N 1
ATOM 1702 C CA . VAL A 1 226 ? -14.474 -1.179 -0.097 1.00 95.69 226 VAL A CA 1
ATOM 1703 C C . VAL A 1 226 ? -14.709 -2.636 0.312 1.00 95.69 226 VAL A C 1
ATOM 1705 O O . VAL A 1 226 ? -14.019 -3.539 -0.159 1.00 95.69 226 VAL A O 1
ATOM 1708 N N . ILE A 1 227 ? -15.691 -2.884 1.178 1.00 95.44 227 ILE A N 1
ATOM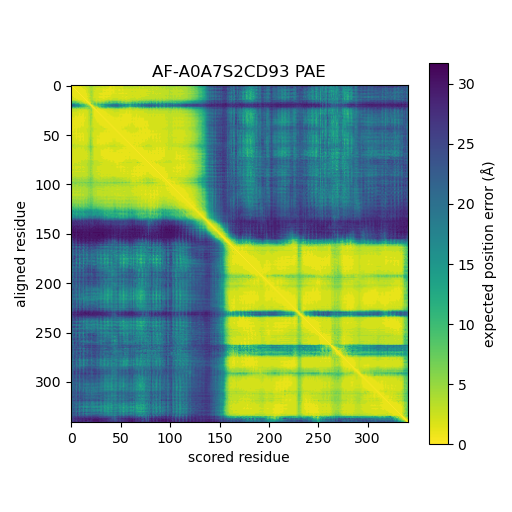 1709 C CA . ILE A 1 227 ? -16.004 -4.217 1.695 1.00 95.44 227 ILE A CA 1
ATOM 1710 C C . ILE A 1 227 ? -16.786 -5.027 0.652 1.00 95.44 227 ILE A C 1
ATOM 1712 O O . ILE A 1 227 ? -17.811 -4.548 0.164 1.00 95.44 227 ILE A O 1
ATOM 1716 N N . PRO A 1 228 ? -16.363 -6.260 0.319 1.00 91.56 228 PRO A N 1
ATOM 1717 C CA . PRO A 1 228 ? -17.060 -7.078 -0.663 1.00 91.56 228 PRO A CA 1
ATOM 1718 C C . PRO A 1 228 ? -18.436 -7.511 -0.142 1.00 91.56 228 PRO A C 1
ATOM 1720 O O . PRO A 1 228 ? -18.547 -8.312 0.784 1.00 91.56 228 PRO A O 1
ATOM 1723 N N . LEU A 1 229 ? -19.504 -7.011 -0.769 1.00 80.50 229 LEU A N 1
ATOM 1724 C CA . LEU A 1 229 ? -20.882 -7.368 -0.404 1.00 80.50 229 LEU A CA 1
ATOM 1725 C C . LEU A 1 229 ? -21.271 -8.793 -0.832 1.00 80.50 229 LEU A C 1
ATOM 1727 O O . LEU A 1 229 ? -22.136 -9.411 -0.216 1.00 80.50 229 LEU A O 1
ATOM 1731 N N . VAL A 1 230 ? -20.647 -9.312 -1.895 1.00 64.62 230 VAL A N 1
ATOM 1732 C CA . VAL A 1 230 ? -21.024 -10.575 -2.545 1.00 64.62 230 VAL A CA 1
ATOM 1733 C C . VAL A 1 230 ? -19.780 -11.436 -2.754 1.00 64.62 230 VAL A C 1
ATOM 1735 O O . VAL A 1 230 ? -19.297 -11.603 -3.871 1.00 64.62 230 VAL A O 1
ATOM 1738 N N . ALA A 1 231 ? -19.219 -11.986 -1.678 1.00 54.19 231 ALA A N 1
ATOM 1739 C CA . ALA A 1 231 ? -18.285 -13.094 -1.850 1.00 54.19 231 ALA A CA 1
ATOM 1740 C C . ALA A 1 231 ? -19.071 -14.287 -2.425 1.00 54.19 231 ALA A C 1
ATOM 1742 O O . ALA A 1 231 ? -20.146 -14.616 -1.919 1.00 54.19 231 ALA A O 1
ATOM 1743 N N . LYS A 1 232 ? -18.558 -14.916 -3.495 1.00 54.03 232 LYS A N 1
ATOM 1744 C CA . LYS A 1 232 ? -19.203 -16.038 -4.216 1.00 54.03 232 LYS A CA 1
ATOM 1745 C C . LYS A 1 232 ? -19.609 -17.212 -3.312 1.00 54.03 232 LYS A C 1
ATOM 1747 O O . LYS A 1 232 ? -20.442 -18.010 -3.726 1.00 54.03 232 LYS A O 1
ATOM 1752 N N . GLU A 1 233 ? -19.085 -17.275 -2.089 1.00 53.81 233 GLU A N 1
ATOM 1753 C CA . GLU A 1 233 ? -19.517 -18.166 -1.016 1.00 53.81 233 GLU A CA 1
ATOM 1754 C C . GLU A 1 233 ? -19.447 -17.396 0.323 1.00 53.81 233 GLU A C 1
ATOM 1756 O O . GLU A 1 233 ? -18.379 -16.945 0.720 1.00 53.81 233 GLU A O 1
ATOM 1761 N N . GLY A 1 234 ? -20.576 -17.202 1.016 1.00 66.38 234 GLY A N 1
ATOM 1762 C CA . GLY A 1 234 ? -20.604 -16.821 2.443 1.00 66.38 234 GLY A CA 1
ATOM 1763 C C . GLY A 1 234 ? -20.711 -15.335 2.822 1.00 66.38 234 GLY A C 1
ATOM 1764 O O . GLY A 1 234 ? -21.141 -15.054 3.937 1.00 66.38 234 GLY A O 1
ATOM 1765 N N . GLY A 1 235 ? -20.419 -14.389 1.924 1.00 84.75 235 GLY A N 1
ATOM 1766 C CA . GLY A 1 235 ? -20.442 -12.950 2.246 1.00 84.75 235 GLY A CA 1
ATOM 1767 C C . GLY A 1 235 ? -19.387 -12.521 3.284 1.00 84.75 235 GLY A C 1
ATOM 1768 O O . GLY A 1 235 ? -18.739 -13.343 3.928 1.00 84.75 235 GLY A O 1
ATOM 1769 N N . TRP A 1 236 ? -19.181 -11.211 3.442 1.00 93.94 236 TRP A N 1
ATOM 1770 C CA . TRP A 1 236 ? -18.208 -10.688 4.407 1.00 93.94 236 TRP A CA 1
ATOM 1771 C C . TRP A 1 236 ? -18.692 -10.858 5.853 1.00 93.94 236 TRP A C 1
ATOM 1773 O O . TRP A 1 236 ? -19.733 -10.316 6.231 1.00 93.94 236 TRP A O 1
ATOM 1783 N N . SER A 1 237 ? -17.908 -11.549 6.686 1.00 95.38 237 SER A N 1
ATOM 1784 C CA . SER A 1 237 ? -18.160 -11.663 8.126 1.00 95.38 237 SER A CA 1
ATOM 1785 C C . SER A 1 237 ? -17.175 -10.815 8.921 1.00 95.38 237 SER A C 1
ATOM 1787 O O . SER A 1 237 ? -15.992 -11.136 9.035 1.00 95.38 237 SER A O 1
ATOM 1789 N N . TRP A 1 238 ? -17.678 -9.744 9.534 1.00 96.94 238 TRP A N 1
ATOM 1790 C CA . TRP A 1 238 ? -16.870 -8.895 10.407 1.00 96.94 238 TRP A CA 1
ATOM 1791 C C . TRP A 1 238 ? -16.324 -9.637 11.626 1.00 96.94 238 TRP A C 1
ATOM 1793 O O . TRP A 1 238 ? -15.184 -9.397 12.002 1.00 96.94 238 TRP A O 1
ATOM 1803 N N . SER A 1 239 ? -17.088 -10.551 12.226 1.00 97.00 239 SER A N 1
ATOM 1804 C CA . SER A 1 239 ? -16.618 -11.311 13.390 1.00 97.00 239 SER A CA 1
ATOM 1805 C C . SER A 1 239 ? -15.417 -12.192 13.041 1.00 97.00 239 SER A C 1
ATOM 1807 O O . SER A 1 239 ? -14.433 -12.197 13.773 1.00 97.00 239 SER A O 1
ATOM 1809 N N . GLU A 1 240 ? -15.455 -12.869 11.889 1.00 96.75 240 GLU A N 1
ATOM 1810 C CA . GLU A 1 240 ? -14.321 -13.662 11.392 1.00 96.75 240 GLU A CA 1
ATOM 1811 C C . GLU A 1 240 ? -13.130 -12.763 11.032 1.00 96.75 240 GLU A C 1
ATOM 1813 O O . GLU A 1 240 ? -11.993 -13.055 11.399 1.00 96.75 240 GLU A O 1
ATOM 1818 N N . CYS A 1 241 ? -13.385 -11.617 10.390 1.00 97.81 241 CYS A N 1
ATOM 1819 C CA . CYS A 1 241 ? -12.345 -10.631 10.106 1.00 97.81 241 CYS A CA 1
ATOM 1820 C C . CYS A 1 241 ? -11.658 -10.132 11.387 1.00 97.81 241 CYS A C 1
ATOM 1822 O O . CYS A 1 241 ? -10.439 -9.989 11.401 1.00 97.81 241 CYS A O 1
ATOM 1824 N N . LEU A 1 242 ? -12.403 -9.886 12.470 1.00 98.44 242 LEU A N 1
ATOM 1825 C CA . LEU A 1 242 ? -11.848 -9.411 13.743 1.00 98.44 242 LEU A CA 1
ATOM 1826 C C . LEU A 1 242 ? -11.037 -10.500 14.466 1.00 98.44 242 LEU A C 1
ATOM 1828 O O . LEU A 1 242 ? -10.014 -10.189 15.075 1.00 98.44 242 LEU A O 1
ATOM 1832 N N . LEU A 1 243 ? -11.414 -11.777 14.334 1.00 97.62 243 LEU A N 1
ATOM 1833 C CA . LEU A 1 243 ? -10.582 -12.897 14.799 1.00 97.62 243 LEU A CA 1
ATOM 1834 C C . LEU A 1 243 ? -9.241 -12.956 14.056 1.00 97.62 243 LEU A C 1
ATOM 1836 O O . LEU A 1 243 ? -8.201 -13.231 14.659 1.00 97.62 243 LEU A O 1
ATOM 1840 N N . VAL A 1 244 ? -9.252 -12.685 12.748 1.00 97.94 244 VAL A N 1
ATOM 1841 C CA . VAL A 1 244 ? -8.032 -12.561 11.941 1.00 97.94 244 VAL A CA 1
ATOM 1842 C C . VAL A 1 244 ? -7.238 -11.320 12.349 1.00 97.94 244 VAL A C 1
ATOM 1844 O O . VAL A 1 244 ? -6.032 -11.425 12.557 1.00 97.94 244 VAL A O 1
ATOM 1847 N N . ALA A 1 245 ? -7.897 -10.181 12.565 1.00 98.12 245 ALA A N 1
ATOM 1848 C CA . ALA A 1 245 ? -7.255 -8.941 12.991 1.00 98.12 245 ALA A CA 1
ATOM 1849 C C . ALA A 1 245 ? -6.471 -9.121 14.294 1.00 98.12 245 ALA A C 1
ATOM 1851 O O . ALA A 1 245 ? -5.312 -8.715 14.360 1.00 98.12 245 ALA A O 1
ATOM 1852 N N . GLY A 1 246 ? -7.028 -9.834 15.280 1.00 97.62 246 GLY A N 1
ATOM 1853 C CA . GLY A 1 246 ? -6.337 -10.155 16.535 1.00 97.62 246 GLY A CA 1
ATOM 1854 C C . GLY A 1 246 ? -5.010 -10.899 16.345 1.00 97.62 246 GLY A C 1
ATOM 1855 O O . GLY A 1 246 ? -4.149 -10.881 17.226 1.00 97.62 246 GLY A O 1
ATOM 1856 N N . ARG A 1 247 ? -4.785 -11.523 15.180 1.00 96.19 247 ARG A N 1
ATOM 1857 C CA . ARG A 1 247 ? -3.512 -12.163 14.827 1.00 96.19 247 ARG A CA 1
ATOM 1858 C C . ARG A 1 247 ? -2.483 -11.198 14.258 1.00 96.19 247 ARG A C 1
ATOM 1860 O O . ARG A 1 247 ? -1.311 -11.473 14.464 1.00 96.19 247 ARG A O 1
ATOM 1867 N N . PHE A 1 248 ? -2.899 -10.121 13.600 1.00 95.81 248 PHE A N 1
ATOM 1868 C CA . PHE A 1 248 ? -2.022 -9.315 12.750 1.00 95.81 248 PHE A CA 1
ATOM 1869 C C . PHE A 1 248 ? -1.857 -7.868 13.224 1.00 95.81 248 PHE A C 1
ATOM 1871 O O . PHE A 1 248 ? -0.726 -7.440 13.396 1.00 95.81 248 PHE A O 1
ATOM 1878 N N . VAL A 1 249 ? -2.943 -7.135 13.509 1.00 97.38 249 VAL A N 1
ATOM 1879 C CA . VAL A 1 249 ? -2.947 -5.649 13.564 1.00 97.38 249 VAL A CA 1
ATOM 1880 C C . VAL A 1 249 ? -2.095 -5.008 14.670 1.00 97.38 249 VAL A C 1
ATOM 1882 O O . VAL A 1 249 ? -1.960 -3.789 14.708 1.00 97.38 249 VAL A O 1
ATOM 1885 N N . CYS A 1 250 ? -1.539 -5.810 15.580 1.00 95.75 250 CYS A N 1
ATOM 1886 C CA . CYS A 1 250 ? -0.600 -5.371 16.613 1.00 95.75 250 CYS A CA 1
ATOM 1887 C C . CYS A 1 250 ? 0.875 -5.446 16.197 1.00 95.75 250 CYS A C 1
ATOM 1889 O O . CYS A 1 250 ? 1.732 -5.145 17.023 1.00 95.75 250 CYS A O 1
ATOM 1891 N N . TYR A 1 251 ? 1.183 -5.891 14.980 1.00 94.25 251 TYR A N 1
ATOM 1892 C CA . TYR A 1 251 ? 2.553 -6.030 14.497 1.00 94.25 251 TYR A CA 1
ATOM 1893 C C . TYR A 1 251 ? 2.858 -4.996 13.417 1.00 94.25 251 TYR A C 1
ATOM 1895 O O . TYR A 1 251 ? 1.983 -4.630 12.632 1.00 94.25 251 TYR A O 1
ATOM 1903 N N . ALA A 1 252 ? 4.109 -4.534 13.383 1.00 93.19 252 ALA A N 1
ATOM 1904 C CA . ALA A 1 252 ? 4.622 -3.800 12.235 1.00 93.19 252 ALA A CA 1
ATOM 1905 C C . ALA A 1 252 ? 4.534 -4.691 10.987 1.00 93.19 252 ALA A C 1
ATOM 1907 O O . ALA A 1 252 ? 4.670 -5.914 11.077 1.00 93.19 252 ALA A O 1
ATOM 1908 N N . PHE A 1 253 ? 4.263 -4.079 9.839 1.00 94.69 253 PHE A N 1
ATOM 1909 C CA . PHE A 1 253 ? 4.104 -4.795 8.581 1.00 94.69 253 PHE A CA 1
ATOM 1910 C C . PHE A 1 253 ? 4.673 -3.944 7.457 1.00 94.69 253 PHE A C 1
ATOM 1912 O O . PHE A 1 253 ? 4.020 -3.037 6.937 1.00 94.69 253 PHE A O 1
ATOM 1919 N N . GLU A 1 254 ? 5.913 -4.245 7.103 1.00 90.88 254 GLU A N 1
ATOM 1920 C CA . GLU A 1 254 ? 6.675 -3.472 6.143 1.00 90.88 254 GLU A CA 1
ATOM 1921 C C . GLU A 1 254 ? 6.440 -3.980 4.716 1.00 90.88 254 GLU A C 1
ATOM 1923 O O . GLU A 1 254 ? 5.861 -5.040 4.439 1.00 90.88 254 GLU A O 1
ATOM 1928 N N . LYS A 1 255 ? 6.967 -3.227 3.751 1.00 88.31 255 LYS A N 1
ATOM 1929 C CA . LYS A 1 255 ? 6.938 -3.613 2.337 1.00 88.31 255 LYS A CA 1
ATOM 1930 C C . LYS A 1 255 ? 7.528 -5.007 2.080 1.00 88.31 255 LYS A C 1
ATOM 1932 O O . LYS A 1 255 ? 7.025 -5.715 1.207 1.00 88.31 255 LYS A O 1
ATOM 1937 N N . SER A 1 256 ? 8.583 -5.408 2.792 1.00 88.38 256 SER A N 1
ATOM 1938 C CA . SER A 1 256 ? 9.188 -6.737 2.631 1.00 88.38 256 SER A CA 1
ATOM 1939 C C . SER A 1 256 ? 8.235 -7.860 3.027 1.00 88.38 256 SER A C 1
ATOM 1941 O O . SER A 1 256 ? 8.136 -8.840 2.290 1.00 88.38 256 SER A O 1
ATOM 1943 N N . ASP A 1 257 ? 7.480 -7.689 4.113 1.00 92.19 257 ASP A N 1
ATOM 1944 C CA . ASP A 1 257 ? 6.505 -8.678 4.587 1.00 92.19 257 ASP A CA 1
ATOM 1945 C C . ASP A 1 257 ? 5.376 -8.841 3.569 1.00 92.19 257 ASP A C 1
ATOM 1947 O O . ASP A 1 257 ? 4.969 -9.951 3.213 1.00 92.19 257 ASP A O 1
ATOM 1951 N N . ALA A 1 258 ? 4.923 -7.719 3.002 1.00 92.62 258 ALA A N 1
ATOM 1952 C CA . ALA A 1 258 ? 3.950 -7.728 1.922 1.00 92.62 258 ALA A CA 1
ATOM 1953 C C . ALA A 1 258 ? 4.458 -8.458 0.674 1.00 92.62 258 ALA A C 1
ATOM 1955 O O . ALA A 1 258 ? 3.711 -9.216 0.051 1.00 92.62 258 ALA A O 1
ATOM 1956 N N . GLN A 1 259 ? 5.719 -8.243 0.296 1.00 87.94 259 GLN A N 1
ATOM 1957 C CA . GLN A 1 259 ? 6.334 -8.930 -0.837 1.00 87.94 259 GLN A CA 1
ATOM 1958 C C . GLN A 1 259 ? 6.501 -10.428 -0.577 1.00 87.94 259 GLN A C 1
ATOM 1960 O O . GLN A 1 259 ? 6.250 -11.225 -1.479 1.00 87.94 259 GLN A O 1
ATOM 1965 N N . GLU A 1 260 ? 6.876 -10.827 0.636 1.00 91.19 260 GLU A N 1
ATOM 1966 C CA . GLU A 1 260 ? 6.984 -12.236 1.009 1.00 91.19 260 GLU A CA 1
ATOM 1967 C C . GLU A 1 260 ? 5.617 -12.931 0.965 1.00 91.19 260 GLU A C 1
ATOM 1969 O O . GLU A 1 260 ? 5.471 -13.980 0.333 1.00 91.19 260 GLU A O 1
ATOM 1974 N N . ARG A 1 261 ? 4.591 -12.317 1.567 1.00 93.81 261 ARG A N 1
ATOM 1975 C CA . ARG A 1 261 ? 3.256 -12.915 1.692 1.00 93.81 261 ARG A CA 1
ATOM 1976 C C . ARG A 1 261 ? 2.434 -12.881 0.403 1.00 93.81 261 ARG A C 1
ATOM 1978 O O . ARG A 1 261 ? 1.672 -13.817 0.136 1.00 93.81 261 ARG A O 1
ATOM 1985 N N . TRP A 1 262 ? 2.555 -11.809 -0.381 1.00 92.19 262 TRP A N 1
ATOM 1986 C CA . TRP A 1 262 ? 1.705 -11.538 -1.550 1.00 92.19 262 TRP A CA 1
ATOM 1987 C C . TRP A 1 262 ? 2.475 -11.515 -2.880 1.00 92.19 262 TRP A C 1
ATOM 1989 O O . TRP A 1 262 ? 1.884 -11.307 -3.941 1.00 92.19 262 TRP A O 1
ATOM 1999 N N . GLY A 1 263 ? 3.787 -11.762 -2.851 1.00 84.69 263 GLY A N 1
ATOM 2000 C CA . GLY A 1 263 ? 4.659 -11.937 -4.015 1.00 84.69 263 GLY A CA 1
ATOM 2001 C C . GLY A 1 263 ? 5.128 -10.632 -4.663 1.00 84.69 263 GLY A C 1
ATOM 2002 O O . GLY A 1 263 ? 6.326 -10.427 -4.841 1.00 84.69 263 GLY A O 1
ATOM 2003 N N . SER A 1 264 ? 4.201 -9.755 -5.054 1.00 66.62 264 SER A N 1
ATOM 2004 C CA . SER A 1 264 ? 4.525 -8.497 -5.742 1.00 66.62 264 SER A CA 1
ATOM 2005 C C . SER A 1 264 ? 3.637 -7.353 -5.261 1.00 66.62 264 SER A C 1
ATOM 2007 O O . SER A 1 264 ? 2.692 -6.950 -5.944 1.00 66.62 264 SER A O 1
ATOM 2009 N N . GLU A 1 265 ? 3.937 -6.821 -4.079 1.00 67.50 265 GLU A N 1
ATOM 2010 C CA . GLU A 1 265 ? 3.398 -5.528 -3.668 1.00 67.50 265 GLU A CA 1
ATOM 2011 C C . GLU A 1 265 ? 4.120 -4.445 -4.481 1.00 67.50 265 GLU A C 1
ATOM 2013 O O . GLU A 1 265 ? 5.326 -4.225 -4.355 1.00 67.50 265 GLU A O 1
ATOM 2018 N N . ASN A 1 266 ? 3.387 -3.845 -5.416 1.00 63.59 266 ASN A N 1
ATOM 2019 C CA . ASN A 1 266 ? 3.866 -2.723 -6.201 1.00 63.59 266 ASN A CA 1
ATOM 2020 C C . ASN A 1 266 ? 2.753 -1.676 -6.253 1.00 63.59 266 ASN A C 1
ATOM 2022 O O . ASN A 1 266 ? 1.615 -1.996 -6.604 1.00 63.59 266 ASN A O 1
ATOM 2026 N N . VAL A 1 267 ? 3.091 -0.424 -5.946 1.00 57.34 267 VAL A N 1
ATOM 2027 C CA . VAL A 1 267 ? 2.183 0.734 -6.014 1.00 57.34 267 VAL A CA 1
ATOM 2028 C C . VAL A 1 267 ? 1.516 0.842 -7.393 1.00 57.34 267 VAL A C 1
ATOM 2030 O O . VAL A 1 267 ? 0.381 1.292 -7.515 1.00 57.34 267 VAL A O 1
ATOM 2033 N N . PHE A 1 268 ? 2.186 0.356 -8.444 1.00 54.62 268 PHE A N 1
ATOM 2034 C CA . PHE A 1 268 ? 1.687 0.354 -9.819 1.00 54.62 268 PHE A CA 1
ATOM 2035 C C . PHE A 1 268 ? 0.910 -0.906 -10.217 1.00 54.62 268 PHE A C 1
ATOM 2037 O O . PHE A 1 268 ? 0.451 -0.989 -11.359 1.00 54.62 268 PHE A O 1
ATOM 2044 N N . ALA A 1 269 ? 0.744 -1.891 -9.328 1.00 64.25 269 ALA A N 1
ATOM 2045 C CA . ALA A 1 269 ? -0.024 -3.098 -9.627 1.00 64.25 269 ALA A CA 1
ATOM 2046 C C . ALA A 1 269 ? -1.440 -2.785 -10.158 1.00 64.25 269 ALA A C 1
ATOM 2048 O O . ALA A 1 269 ? -1.789 -3.361 -11.190 1.00 64.25 269 ALA A O 1
ATOM 2049 N N . PRO A 1 270 ? -2.204 -1.817 -9.603 1.00 62.47 270 PRO A N 1
ATOM 2050 C CA . PRO A 1 270 ? -3.524 -1.455 -10.130 1.00 62.47 270 PRO A CA 1
ATOM 2051 C C . PRO A 1 270 ? -3.494 -0.993 -11.593 1.00 62.47 270 PRO A C 1
ATOM 2053 O O . PRO A 1 270 ? -4.352 -1.374 -12.385 1.00 62.47 270 PRO A O 1
ATOM 2056 N N . MET A 1 271 ? -2.459 -0.247 -12.004 1.00 58.00 271 MET A N 1
ATOM 2057 C CA . MET A 1 271 ? -2.303 0.206 -13.397 1.00 58.00 271 MET A CA 1
ATOM 2058 C C . MET A 1 271 ? -2.029 -0.935 -14.384 1.00 58.00 271 MET A C 1
ATOM 2060 O O . MET A 1 271 ? -2.217 -0.770 -15.588 1.00 58.00 271 MET A O 1
ATOM 2064 N N . MET A 1 272 ? -1.566 -2.081 -13.889 1.00 60.06 272 MET A N 1
ATOM 2065 C CA . MET A 1 272 ? -1.245 -3.261 -14.691 1.00 60.06 272 MET A CA 1
ATOM 2066 C C . MET A 1 272 ? -2.280 -4.383 -14.507 1.00 60.06 272 MET A C 1
ATOM 2068 O O . MET A 1 272 ? -2.016 -5.515 -14.911 1.00 60.06 272 MET A O 1
ATOM 2072 N N . GLY A 1 273 ? -3.441 -4.085 -13.906 1.00 65.19 273 GLY A N 1
ATOM 2073 C CA . GLY A 1 273 ? -4.505 -5.059 -13.637 1.00 65.19 273 GLY A CA 1
ATOM 2074 C C . GLY A 1 273 ? -4.221 -6.010 -12.467 1.00 65.19 273 GLY A C 1
ATOM 2075 O O . GLY A 1 273 ? -4.846 -7.060 -12.370 1.00 65.19 273 GLY A O 1
ATOM 2076 N N . GLY A 1 274 ? -3.257 -5.677 -11.606 1.00 78.06 274 GLY A N 1
ATOM 2077 C CA . GLY A 1 274 ? -2.971 -6.371 -10.350 1.00 78.06 274 GLY A CA 1
ATOM 2078 C C . GLY A 1 274 ? -3.597 -5.679 -9.134 1.00 78.06 274 GLY A C 1
ATOM 2079 O O . GLY A 1 274 ? -4.237 -4.637 -9.248 1.00 78.06 274 GLY A O 1
ATOM 2080 N N . ARG A 1 275 ? -3.373 -6.250 -7.946 1.00 87.62 275 ARG A N 1
ATOM 2081 C CA . ARG A 1 275 ? -3.824 -5.705 -6.653 1.00 87.62 275 ARG A CA 1
ATOM 2082 C C . ARG A 1 275 ? -2.653 -5.128 -5.853 1.00 87.62 275 ARG A C 1
ATOM 2084 O O . ARG A 1 275 ? -1.536 -5.623 -5.958 1.00 87.62 275 ARG A O 1
ATOM 2091 N N . SER A 1 276 ? -2.910 -4.093 -5.056 1.00 92.31 276 SER A N 1
ATOM 2092 C CA . SER A 1 276 ? -1.929 -3.461 -4.160 1.00 92.31 276 SER A CA 1
ATOM 2093 C C . SER A 1 276 ? -2.582 -3.167 -2.812 1.00 92.31 276 SER A C 1
ATOM 2095 O O . SER A 1 276 ? -3.710 -2.668 -2.768 1.00 92.31 276 SER A O 1
ATOM 2097 N N . LEU A 1 277 ? -1.873 -3.486 -1.724 1.00 95.06 277 LEU A N 1
ATOM 2098 C CA . LEU A 1 277 ? -2.320 -3.194 -0.360 1.00 95.06 277 LEU A CA 1
ATOM 2099 C C . LEU A 1 277 ? -2.464 -1.685 -0.161 1.00 95.06 277 LEU A C 1
ATOM 2101 O O . LEU A 1 277 ? -3.525 -1.231 0.251 1.00 95.06 277 LEU A O 1
ATOM 2105 N N . ARG A 1 278 ? -1.455 -0.906 -0.575 1.00 92.94 278 ARG A N 1
ATOM 2106 C CA . ARG A 1 278 ? -1.487 0.563 -0.535 1.00 92.94 278 ARG A CA 1
ATOM 2107 C C . ARG A 1 278 ? -2.665 1.137 -1.292 1.00 92.94 278 ARG A C 1
ATOM 2109 O O . ARG A 1 278 ? -3.396 1.958 -0.758 1.00 92.94 278 ARG A O 1
ATOM 2116 N N . HIS A 1 279 ? -2.892 0.673 -2.519 1.00 92.62 279 HIS A N 1
ATOM 2117 C CA . HIS A 1 279 ? -4.034 1.152 -3.291 1.00 92.62 279 HIS A CA 1
ATOM 2118 C C . HIS A 1 279 ? -5.365 0.820 -2.607 1.00 92.62 279 HIS A C 1
ATOM 2120 O O . HIS A 1 279 ? -6.248 1.665 -2.540 1.00 92.62 279 HIS A O 1
ATOM 2126 N N . THR A 1 280 ? -5.495 -0.381 -2.041 1.00 95.50 280 THR A N 1
ATOM 2127 C CA . THR A 1 280 ? -6.698 -0.765 -1.289 1.00 95.50 280 THR A CA 1
ATOM 2128 C C . THR A 1 280 ? -6.872 0.109 -0.041 1.00 95.50 280 THR A C 1
ATOM 2130 O O . THR A 1 280 ? -7.974 0.574 0.226 1.00 95.50 280 THR A O 1
ATOM 2133 N N . ALA A 1 281 ? -5.795 0.397 0.694 1.00 95.94 281 ALA A N 1
ATOM 2134 C CA . ALA A 1 281 ? -5.824 1.302 1.840 1.00 95.94 281 ALA A CA 1
ATOM 2135 C C . ALA A 1 281 ? -6.194 2.741 1.440 1.00 95.94 281 ALA A C 1
ATOM 2137 O O . ALA A 1 281 ? -6.981 3.382 2.128 1.00 95.94 281 ALA A O 1
ATOM 2138 N N . GLN A 1 282 ? -5.707 3.232 0.297 1.00 94.19 282 GLN A N 1
ATOM 2139 C CA . GLN A 1 282 ? -6.114 4.527 -0.259 1.00 94.19 282 GLN A CA 1
ATOM 2140 C C . GLN A 1 282 ? -7.608 4.560 -0.589 1.00 94.19 282 GLN A C 1
ATOM 2142 O O . GLN A 1 282 ? -8.265 5.555 -0.305 1.00 94.19 282 GLN A O 1
ATOM 2147 N N . LEU A 1 283 ? -8.169 3.471 -1.131 1.00 94.69 283 LEU A N 1
ATOM 2148 C CA . LEU A 1 283 ? -9.619 3.358 -1.336 1.00 94.69 283 LEU A CA 1
ATOM 2149 C C . LEU A 1 283 ? -10.380 3.399 -0.003 1.00 94.69 283 LEU A C 1
ATOM 2151 O O . LEU A 1 283 ? -11.450 3.996 0.064 1.00 94.69 283 LEU A O 1
ATOM 2155 N N . VAL A 1 284 ? -9.829 2.803 1.063 1.00 96.81 284 VAL A N 1
ATOM 2156 C CA . VAL A 1 284 ? -10.428 2.874 2.405 1.00 96.81 284 VAL A CA 1
ATOM 2157 C C . VAL A 1 284 ? -10.406 4.298 2.944 1.00 96.81 284 VAL A C 1
ATOM 2159 O O . VAL A 1 284 ? -11.449 4.768 3.370 1.00 96.81 284 VAL A O 1
ATOM 2162 N N . TYR A 1 285 ? -9.281 5.010 2.902 1.00 95.00 285 TYR A N 1
ATOM 2163 C CA . TYR A 1 285 ? -9.206 6.377 3.438 1.00 95.00 285 TYR A CA 1
ATOM 2164 C C . TYR A 1 285 ? -9.828 7.442 2.527 1.00 95.00 285 TYR A C 1
ATOM 2166 O O . TYR A 1 285 ? -10.171 8.530 2.990 1.00 95.00 285 TYR A O 1
ATOM 2174 N N . GLY A 1 286 ? -9.963 7.147 1.235 1.00 93.31 286 GLY A N 1
ATOM 2175 C CA . GLY A 1 286 ? -10.338 8.126 0.219 1.00 93.31 286 GLY A CA 1
ATOM 2176 C C . GLY A 1 286 ? -9.229 9.137 -0.101 1.00 93.31 286 GLY A C 1
ATOM 2177 O O . GLY A 1 286 ? -9.508 10.130 -0.766 1.00 93.31 286 GLY A O 1
ATOM 2178 N N . ASN A 1 287 ? -7.992 8.909 0.361 1.00 90.06 287 ASN A N 1
ATOM 2179 C CA . ASN A 1 287 ? -6.841 9.788 0.139 1.00 90.06 287 ASN A CA 1
ATOM 2180 C C . ASN A 1 287 ? -5.518 9.012 -0.013 1.00 90.06 287 ASN A C 1
ATOM 2182 O O . ASN A 1 287 ? -5.416 7.833 0.344 1.00 90.06 287 ASN A O 1
ATOM 2186 N N . SER A 1 288 ? -4.492 9.678 -0.553 1.00 87.81 288 SER A N 1
ATOM 2187 C CA . SER A 1 288 ? -3.116 9.159 -0.567 1.00 87.81 288 SER A CA 1
ATOM 2188 C C . SER A 1 288 ? -2.462 9.227 0.823 1.00 87.81 288 SER A C 1
ATOM 2190 O O . SER A 1 288 ? -2.782 10.110 1.613 1.00 87.81 288 SER A O 1
ATOM 2192 N N . ALA A 1 289 ? -1.486 8.356 1.105 1.00 83.75 289 ALA A N 1
ATOM 2193 C CA . ALA A 1 289 ? -0.636 8.466 2.302 1.00 83.75 289 ALA A CA 1
ATOM 2194 C C . ALA A 1 289 ? 0.273 9.712 2.286 1.00 83.75 289 ALA A C 1
ATOM 2196 O O . ALA A 1 289 ? 0.758 10.162 3.316 1.00 83.75 289 ALA A O 1
ATOM 2197 N N . GLU A 1 290 ? 0.481 10.307 1.109 1.00 77.94 290 GLU A N 1
ATOM 2198 C CA . GLU A 1 290 ? 1.215 11.569 0.966 1.00 77.94 290 GLU A CA 1
ATOM 2199 C C . GLU A 1 290 ? 0.361 12.806 1.298 1.00 77.94 290 GLU A C 1
ATOM 2201 O O . GLU A 1 290 ? 0.892 13.913 1.427 1.00 77.94 290 GLU A O 1
ATOM 2206 N N . GLU A 1 291 ? -0.963 12.656 1.396 1.00 82.19 291 GLU A N 1
ATOM 2207 C CA . GLU A 1 291 ? -1.858 13.757 1.746 1.00 82.19 291 GLU A CA 1
ATOM 2208 C C . GLU A 1 291 ? -1.842 13.970 3.262 1.00 82.19 291 GLU A C 1
ATOM 2210 O O . GLU A 1 291 ? -2.324 13.144 4.028 1.00 82.19 291 GLU A O 1
ATOM 2215 N N . GLN A 1 292 ? -1.274 15.100 3.692 1.00 71.19 292 GLN A N 1
ATOM 2216 C CA . GLN A 1 292 ? -1.078 15.421 5.113 1.00 71.19 292 GLN A CA 1
ATOM 2217 C C . GLN A 1 292 ? -2.373 15.764 5.860 1.00 71.19 292 GLN A C 1
ATOM 2219 O O . GLN A 1 292 ? -2.406 15.723 7.087 1.00 71.19 292 GLN A O 1
ATOM 2224 N N . GLU A 1 293 ? -3.428 16.145 5.141 1.00 81.62 293 GLU A N 1
ATOM 2225 C CA . GLU A 1 293 ? -4.704 16.510 5.746 1.00 81.62 293 GLU A CA 1
ATOM 2226 C C . GLU A 1 293 ? -5.650 15.310 5.706 1.00 81.62 293 GLU A C 1
ATOM 2228 O O . GLU A 1 293 ? -6.005 14.797 4.641 1.00 81.62 293 GLU A O 1
ATOM 2233 N N . ALA A 1 294 ? -6.065 14.858 6.890 1.00 84.50 294 ALA A N 1
ATOM 2234 C CA . ALA A 1 294 ? -7.114 13.859 7.012 1.00 84.50 294 ALA A CA 1
ATOM 2235 C C . ALA A 1 294 ? -8.415 14.415 6.421 1.00 84.50 294 ALA A C 1
ATOM 2237 O O . ALA A 1 294 ? -8.825 15.526 6.770 1.00 84.50 294 ALA A O 1
ATOM 2238 N N . SER A 1 295 ? -9.073 13.626 5.570 1.00 89.19 295 SER A N 1
ATOM 2239 C CA . SER A 1 295 ? -10.394 13.964 5.042 1.00 89.19 295 SER A CA 1
ATOM 2240 C C . SER A 1 295 ? -11.411 14.124 6.177 1.00 89.19 295 SER A C 1
ATOM 2242 O O . SER A 1 295 ? -11.270 13.509 7.239 1.00 89.19 295 SER A O 1
ATOM 2244 N N . ASP A 1 296 ? -12.471 14.901 5.944 1.00 92.75 296 ASP A N 1
ATOM 2245 C CA . ASP A 1 296 ? -13.572 15.039 6.907 1.00 92.75 296 ASP A CA 1
ATOM 2246 C C . ASP A 1 296 ? -14.134 13.664 7.303 1.00 92.75 296 ASP A C 1
ATOM 2248 O O . ASP A 1 296 ? -14.428 13.410 8.470 1.00 92.75 296 ASP A O 1
ATOM 2252 N N . ASP A 1 297 ? -14.214 12.729 6.353 1.00 93.19 297 ASP A N 1
ATOM 2253 C CA . ASP A 1 297 ? -14.646 11.358 6.619 1.00 93.19 297 ASP A CA 1
ATOM 2254 C C . ASP A 1 297 ? -13.685 10.602 7.539 1.00 93.19 297 ASP A C 1
ATOM 2256 O O . ASP A 1 297 ? -14.148 9.898 8.443 1.00 93.19 297 ASP A O 1
ATOM 2260 N N . ALA A 1 298 ? -12.370 10.759 7.359 1.00 94.19 298 ALA A N 1
ATOM 2261 C CA . ALA A 1 298 ? -11.372 10.151 8.234 1.00 94.19 298 ALA A CA 1
ATOM 2262 C C . ALA A 1 298 ? -11.442 10.730 9.652 1.00 94.19 298 ALA A C 1
ATOM 2264 O O . ALA A 1 298 ? -11.493 9.973 10.621 1.00 94.19 298 ALA A O 1
ATOM 2265 N N . GLN A 1 299 ? -11.566 12.053 9.783 1.00 95.31 299 GLN A N 1
ATOM 2266 C CA . GLN A 1 299 ? -11.755 12.712 11.078 1.00 95.31 299 GLN A CA 1
ATOM 2267 C C . GLN A 1 299 ? -13.048 12.247 11.765 1.00 95.31 299 GLN A C 1
ATOM 2269 O O . GLN A 1 299 ? -13.045 11.906 12.949 1.00 95.31 299 GLN A O 1
ATOM 2274 N N . ASN A 1 300 ? -14.147 12.145 11.013 1.00 96.69 300 ASN A N 1
ATOM 2275 C CA . ASN A 1 300 ? -15.428 11.652 11.515 1.00 96.69 300 ASN A CA 1
ATOM 2276 C C . ASN A 1 300 ? -15.361 10.176 11.932 1.00 96.69 300 ASN A C 1
ATOM 2278 O O . ASN A 1 300 ? -16.005 9.776 12.900 1.00 96.69 300 ASN A O 1
ATOM 2282 N N . ALA A 1 301 ? -14.625 9.336 11.199 1.00 97.12 301 ALA A N 1
ATOM 2283 C CA . ALA A 1 301 ? -14.425 7.934 11.571 1.00 97.12 301 ALA A CA 1
ATOM 2284 C C . ALA A 1 301 ? -13.597 7.810 12.855 1.00 97.12 301 ALA A C 1
ATOM 2286 O O . ALA A 1 301 ? -13.965 7.033 13.736 1.00 97.12 301 ALA A O 1
ATOM 2287 N N . GLN A 1 302 ? -12.547 8.622 12.997 1.00 97.50 302 GLN A N 1
ATOM 2288 C CA . GLN A 1 302 ? -11.728 8.665 14.206 1.00 97.50 302 GLN A CA 1
ATOM 2289 C C . GLN A 1 302 ? -12.538 9.126 15.422 1.00 97.50 302 GLN A C 1
ATOM 2291 O O . GLN A 1 302 ? -12.486 8.499 16.479 1.00 97.50 302 GLN A O 1
ATOM 2296 N N . ALA A 1 303 ? -13.343 10.181 15.273 1.00 97.81 303 ALA A N 1
ATOM 2297 C CA . ALA A 1 303 ? -14.211 10.677 16.338 1.00 97.81 303 ALA A CA 1
ATOM 2298 C C . ALA A 1 303 ? -15.256 9.631 16.770 1.00 97.81 303 ALA A C 1
ATOM 2300 O O . ALA A 1 303 ? -15.524 9.465 17.961 1.00 97.81 303 ALA A O 1
ATOM 2301 N N . GLU A 1 304 ? -15.830 8.887 15.822 1.00 97.94 304 GLU A N 1
ATOM 2302 C CA . GLU A 1 304 ? -16.708 7.760 16.137 1.00 97.94 304 GLU A CA 1
ATOM 2303 C C . GLU A 1 304 ? -15.960 6.641 16.877 1.00 97.94 304 GLU A C 1
ATOM 2305 O O . GLU A 1 304 ? -16.429 6.162 17.910 1.00 97.94 304 GLU A O 1
ATOM 2310 N N . ALA A 1 305 ? -14.788 6.232 16.398 1.00 97.69 305 ALA A N 1
ATOM 2311 C CA . ALA A 1 305 ? -14.005 5.195 17.059 1.00 97.69 305 ALA A CA 1
ATOM 2312 C C . ALA A 1 305 ? -13.628 5.588 18.501 1.00 97.69 305 ALA A C 1
ATOM 2314 O O . ALA A 1 305 ? -13.733 4.774 19.423 1.00 97.69 305 ALA A O 1
ATOM 2315 N N . GLN A 1 306 ? -13.298 6.861 18.724 1.00 98.00 306 GLN A N 1
ATOM 2316 C CA . GLN A 1 306 ? -13.041 7.406 20.053 1.00 98.00 306 GLN A CA 1
ATOM 2317 C C . GLN A 1 306 ? -14.296 7.383 20.940 1.00 98.00 306 GLN A C 1
ATOM 2319 O O . GLN A 1 306 ? -14.244 6.937 22.086 1.00 98.00 306 GLN A O 1
ATOM 2324 N N . ALA A 1 307 ? -15.458 7.764 20.405 1.00 97.50 307 ALA A N 1
ATOM 2325 C CA . ALA A 1 307 ? -16.719 7.685 21.142 1.00 97.50 307 ALA A CA 1
ATOM 2326 C C . ALA A 1 307 ? -17.098 6.237 21.518 1.00 97.50 307 ALA A C 1
ATOM 2328 O O . ALA A 1 307 ? -17.745 6.004 22.544 1.00 97.50 307 ALA A O 1
ATOM 2329 N N . TRP A 1 308 ? -16.698 5.241 20.720 1.00 97.75 308 TRP A N 1
ATOM 2330 C CA . TRP A 1 308 ? -16.818 3.833 21.109 1.00 97.75 308 TRP A CA 1
ATOM 2331 C C . TRP A 1 308 ? -15.905 3.505 22.293 1.00 97.75 308 TRP A C 1
ATOM 2333 O O . TRP A 1 308 ? -16.350 2.841 23.236 1.00 97.75 308 TRP A O 1
ATOM 2343 N N . ALA A 1 309 ? -14.667 4.011 22.289 1.00 96.06 309 ALA A N 1
ATOM 2344 C CA . ALA A 1 309 ? -13.732 3.842 23.396 1.00 96.06 309 ALA A CA 1
ATOM 2345 C C . ALA A 1 309 ? -14.316 4.365 24.721 1.00 96.06 309 ALA A C 1
ATOM 2347 O O . ALA A 1 309 ? -14.140 3.715 25.752 1.00 96.06 309 ALA A O 1
ATOM 2348 N N . GLU A 1 310 ? -15.077 5.462 24.651 1.00 97.00 310 GLU A N 1
ATOM 2349 C CA . GLU A 1 310 ? -15.808 6.123 25.746 1.00 97.00 310 GLU A CA 1
ATOM 2350 C C . GLU A 1 310 ? -17.130 5.430 26.137 1.00 97.00 310 GLU A C 1
ATOM 2352 O O . GLU A 1 310 ? -17.832 5.876 27.044 1.00 97.00 310 GLU A O 1
ATOM 2357 N N . GLY A 1 311 ? -17.483 4.321 25.480 1.00 96.44 311 GLY A N 1
ATOM 2358 C CA . GLY A 1 311 ? -18.610 3.466 25.857 1.00 96.44 311 GLY A CA 1
ATOM 2359 C C . GLY A 1 311 ? -19.808 3.495 24.908 1.00 96.44 311 GLY A C 1
ATOM 2360 O O . GLY A 1 311 ? -20.790 2.789 25.159 1.00 96.44 311 GLY A O 1
ATOM 2361 N N . ARG A 1 312 ? -19.766 4.236 23.790 1.00 96.00 312 ARG A N 1
ATOM 2362 C CA . ARG A 1 312 ? -20.861 4.249 22.801 1.00 96.00 312 ARG A CA 1
ATOM 2363 C C . ARG A 1 312 ? -20.859 2.985 21.929 1.00 96.00 312 ARG A C 1
ATOM 2365 O O . ARG A 1 312 ? -20.466 2.995 20.765 1.00 96.00 312 ARG A O 1
ATOM 2372 N N . LYS A 1 313 ? -21.365 1.879 22.482 1.00 94.62 313 LYS A N 1
ATOM 2373 C CA . LYS A 1 313 ? -21.361 0.546 21.842 1.00 94.62 313 LYS A CA 1
ATOM 2374 C C . LYS A 1 313 ? -22.129 0.444 20.515 1.00 94.62 313 LYS A C 1
ATOM 2376 O O . LYS A 1 313 ? -21.898 -0.497 19.765 1.00 94.62 313 LYS A O 1
ATOM 2381 N N . SER A 1 314 ? -23.030 1.375 20.196 1.00 96.50 314 SER A N 1
ATOM 2382 C CA . SER A 1 314 ? -23.804 1.332 18.944 1.00 96.50 314 SER A CA 1
ATOM 2383 C C . SER A 1 314 ? -22.957 1.556 17.686 1.00 96.50 314 SER A C 1
ATOM 2385 O O . SER A 1 314 ? -23.344 1.104 16.613 1.00 96.50 314 SER A O 1
ATOM 2387 N N . ILE A 1 315 ? -21.793 2.203 17.807 1.00 96.62 315 ILE A N 1
ATOM 2388 C CA . ILE A 1 315 ? -20.917 2.549 16.674 1.00 96.62 315 ILE A CA 1
ATOM 2389 C C . ILE A 1 315 ? -20.425 1.303 15.933 1.00 96.62 315 ILE A C 1
ATOM 2391 O O . ILE A 1 315 ? -20.386 1.270 14.703 1.00 96.62 315 ILE A O 1
ATOM 2395 N N . VAL A 1 316 ? -20.126 0.241 16.680 1.00 97.19 316 VAL A N 1
ATOM 2396 C CA . VAL A 1 316 ? -19.584 -1.002 16.125 1.00 97.19 316 VAL A CA 1
ATOM 2397 C C . VAL A 1 316 ? -20.645 -1.930 15.533 1.00 97.19 316 VAL A C 1
ATOM 2399 O O . VAL A 1 316 ? -20.298 -2.958 14.957 1.00 97.19 316 VAL A O 1
ATOM 2402 N N . ALA A 1 317 ? -21.938 -1.592 15.620 1.00 95.94 317 ALA A N 1
ATOM 2403 C CA . ALA A 1 317 ? -23.024 -2.455 15.141 1.00 95.94 317 ALA A CA 1
ATOM 2404 C C . ALA A 1 317 ? -22.902 -2.806 13.646 1.00 95.94 317 ALA A C 1
ATOM 2406 O O . ALA A 1 317 ? -23.239 -3.916 13.245 1.00 95.94 317 ALA A O 1
ATOM 2407 N N . ARG A 1 318 ? -22.370 -1.884 12.833 1.00 94.25 318 ARG A N 1
ATOM 2408 C CA . ARG A 1 318 ? -22.144 -2.079 11.388 1.00 94.25 318 ARG A CA 1
ATOM 2409 C C . ARG A 1 318 ? -20.841 -2.801 11.030 1.00 94.25 318 ARG A C 1
ATOM 2411 O O . ARG A 1 318 ? -20.642 -3.137 9.869 1.00 94.25 318 ARG A O 1
ATOM 2418 N N . VAL A 1 319 ? -19.965 -3.029 12.007 1.00 96.19 319 VAL A N 1
ATOM 2419 C CA . VAL A 1 319 ? -18.624 -3.607 11.827 1.00 96.19 319 VAL A CA 1
ATOM 2420 C C . VAL A 1 319 ? -18.375 -4.724 12.845 1.00 96.19 319 VAL A C 1
ATOM 2422 O O . VAL A 1 319 ? -17.393 -4.713 13.571 1.00 96.19 319 VAL A O 1
ATOM 2425 N N . GLY A 1 320 ? -19.297 -5.686 12.947 1.00 95.88 320 GLY A N 1
ATOM 2426 C CA . GLY A 1 320 ? -19.126 -6.907 13.761 1.00 95.88 320 GLY A CA 1
ATOM 2427 C C . GLY A 1 320 ? -19.778 -6.890 15.144 1.00 95.88 320 GLY A C 1
ATOM 2428 O O . GLY A 1 320 ? -19.948 -7.945 15.750 1.00 95.88 320 GLY A O 1
ATOM 2429 N N . GLY A 1 321 ? -20.225 -5.729 15.622 1.00 97.50 321 GLY A N 1
ATOM 2430 C CA . GLY A 1 321 ? -20.937 -5.600 16.893 1.00 97.50 321 GLY A CA 1
ATOM 2431 C C . GLY A 1 321 ? -20.036 -5.687 18.128 1.00 97.50 321 GLY A C 1
ATOM 2432 O O . GLY A 1 321 ? -18.873 -6.075 18.067 1.00 97.50 321 GLY A O 1
ATOM 2433 N N . ALA A 1 322 ? -20.584 -5.299 19.283 1.00 97.19 322 ALA A N 1
ATOM 2434 C CA . ALA A 1 322 ? -19.805 -5.094 20.508 1.00 97.19 322 ALA A CA 1
ATOM 2435 C C . ALA A 1 322 ? -19.025 -6.334 20.969 1.00 97.19 322 ALA A C 1
ATOM 2437 O O . ALA A 1 322 ? -17.865 -6.206 21.337 1.00 97.19 322 ALA A O 1
ATOM 2438 N N . THR A 1 323 ? -19.625 -7.524 20.896 1.00 97.69 323 THR A N 1
ATOM 2439 C CA . THR A 1 323 ? -18.992 -8.766 21.363 1.00 97.69 323 THR A CA 1
ATOM 2440 C C . THR A 1 323 ? -17.702 -9.093 20.610 1.00 97.69 323 THR A C 1
ATOM 2442 O O . THR A 1 323 ? -16.717 -9.459 21.240 1.00 97.69 323 THR A O 1
ATOM 2445 N N . ALA A 1 324 ? -17.679 -8.933 19.282 1.00 98.06 324 ALA A N 1
ATOM 2446 C CA . ALA A 1 324 ? -16.487 -9.226 18.487 1.00 98.06 324 ALA A CA 1
ATOM 2447 C C . ALA A 1 324 ? -15.347 -8.234 18.776 1.00 98.06 324 ALA A C 1
ATOM 2449 O O . ALA A 1 324 ? -14.183 -8.622 18.844 1.00 98.06 324 ALA A O 1
ATOM 2450 N N . TRP A 1 325 ? -15.683 -6.961 19.006 1.00 98.31 325 TRP A N 1
ATOM 2451 C CA . TRP A 1 325 ? -14.706 -5.942 19.397 1.00 98.31 325 TRP A CA 1
ATOM 2452 C C . TRP A 1 325 ? -14.180 -6.130 20.819 1.00 98.31 325 TRP A C 1
ATOM 2454 O O . TRP A 1 325 ? -12.990 -5.933 21.049 1.00 98.31 325 TRP A O 1
ATOM 2464 N N . ASP A 1 326 ? -15.036 -6.528 21.763 1.00 97.19 326 ASP A N 1
ATOM 2465 C CA . ASP A 1 326 ? -14.618 -6.845 23.132 1.00 97.19 326 ASP A CA 1
ATOM 2466 C C . ASP A 1 326 ? -13.604 -8.016 23.125 1.00 97.19 326 ASP A C 1
ATOM 2468 O O . ASP A 1 326 ? -12.574 -7.941 23.799 1.00 97.19 326 ASP A O 1
ATOM 2472 N N . GLU A 1 327 ? -13.824 -9.044 22.292 1.00 98.06 327 GLU A N 1
ATOM 2473 C CA . GLU A 1 327 ? -12.883 -10.166 22.122 1.00 98.06 327 GLU A CA 1
ATOM 2474 C C . GLU A 1 327 ? -11.571 -9.748 21.435 1.00 98.06 327 GLU A C 1
ATOM 2476 O O . GLU A 1 327 ? -10.488 -10.170 21.853 1.00 98.06 327 GLU A O 1
ATOM 2481 N N . LEU A 1 328 ? -11.635 -8.876 20.420 1.00 97.94 328 LEU A N 1
ATOM 2482 C CA . LEU A 1 328 ? -10.436 -8.322 19.787 1.00 97.94 328 LEU A CA 1
ATOM 2483 C C . LEU A 1 328 ? -9.587 -7.542 20.801 1.00 97.94 328 LEU A C 1
ATOM 2485 O O . LEU A 1 328 ? -8.387 -7.782 20.901 1.00 97.94 328 LEU A O 1
ATOM 2489 N N . VAL A 1 329 ? -10.195 -6.640 21.581 1.00 97.62 329 VAL A N 1
ATOM 2490 C CA . VAL A 1 329 ? -9.483 -5.847 22.601 1.00 97.62 329 VAL A CA 1
ATOM 2491 C C . VAL A 1 329 ? -8.785 -6.754 23.608 1.00 97.62 329 VAL A C 1
ATOM 2493 O O . VAL A 1 329 ? -7.625 -6.514 23.937 1.00 97.62 329 VAL A O 1
ATOM 2496 N N . LYS A 1 330 ? -9.470 -7.804 24.071 1.00 97.44 330 LYS A N 1
ATOM 2497 C CA . LYS A 1 330 ? -8.890 -8.800 24.973 1.00 97.44 330 LYS A CA 1
ATOM 2498 C C . LYS A 1 330 ? -7.680 -9.492 24.335 1.00 97.44 330 LYS A C 1
ATOM 2500 O O . LYS A 1 330 ? -6.611 -9.512 24.937 1.00 97.44 330 LYS A O 1
ATOM 2505 N N . THR A 1 331 ? -7.820 -9.969 23.098 1.00 97.06 331 THR A N 1
ATOM 2506 C CA . THR A 1 331 ? -6.734 -10.630 22.351 1.00 97.06 331 THR A CA 1
ATOM 2507 C C . THR A 1 331 ? -5.514 -9.715 22.182 1.00 97.06 331 THR A C 1
ATOM 2509 O O . THR A 1 331 ? -4.375 -10.146 22.352 1.00 97.06 331 THR A O 1
ATOM 2512 N N . LEU A 1 332 ? -5.730 -8.435 21.860 1.00 95.88 332 LEU A N 1
ATOM 2513 C CA . LEU A 1 332 ? -4.645 -7.464 21.685 1.00 95.88 332 LEU A CA 1
ATOM 2514 C C . LEU A 1 332 ? -3.974 -7.093 23.016 1.00 95.88 332 LEU A C 1
ATOM 2516 O O . LEU A 1 332 ? -2.765 -6.863 23.042 1.00 95.88 332 LEU A O 1
ATOM 2520 N N . ALA A 1 333 ? -4.729 -7.048 24.118 1.00 94.69 333 ALA A N 1
ATOM 2521 C CA . ALA A 1 333 ? -4.177 -6.810 25.450 1.00 94.69 333 ALA A CA 1
ATOM 2522 C C . ALA A 1 333 ? -3.227 -7.942 25.877 1.00 94.69 333 ALA A C 1
ATOM 2524 O O . ALA A 1 333 ? -2.095 -7.667 26.267 1.00 94.69 333 ALA A O 1
ATOM 2525 N N . GLU A 1 334 ? -3.641 -9.201 25.700 1.00 93.94 334 GLU A N 1
ATOM 2526 C CA . GLU A 1 334 ? -2.824 -10.384 26.024 1.00 93.94 334 GLU A CA 1
ATOM 2527 C C . GLU A 1 334 ? -1.506 -10.421 25.231 1.00 93.94 334 GLU A C 1
ATOM 2529 O O . GLU A 1 334 ? -0.471 -10.855 25.735 1.00 93.94 334 GLU A O 1
ATOM 2534 N N . LYS A 1 335 ? -1.520 -9.932 23.987 1.00 88.81 335 LYS A N 1
ATOM 2535 C CA . LYS A 1 335 ? -0.326 -9.888 23.137 1.00 88.81 335 LYS A CA 1
ATOM 2536 C C . LYS A 1 335 ? 0.664 -8.794 23.514 1.00 88.81 335 LYS A C 1
ATOM 2538 O O . LYS A 1 335 ? 1.863 -9.044 23.429 1.00 88.81 335 LYS A O 1
ATOM 2543 N N . LYS A 1 336 ? 0.199 -7.608 23.924 1.00 71.69 336 LYS A N 1
ATOM 2544 C CA . LYS A 1 336 ? 1.101 -6.508 24.312 1.00 71.69 336 LYS A CA 1
ATOM 2545 C C . LYS A 1 336 ? 1.836 -6.808 25.622 1.00 71.69 336 LYS A C 1
ATOM 2547 O O . LYS A 1 336 ? 2.951 -6.348 25.828 1.00 71.69 336 LYS A O 1
ATOM 2552 N N . GLU A 1 337 ? 1.236 -7.615 26.491 1.00 63.31 337 GLU A N 1
ATOM 2553 C CA . GLU A 1 337 ? 1.885 -8.090 27.716 1.00 63.31 337 GLU A CA 1
ATOM 2554 C C . GLU A 1 337 ? 2.943 -9.176 27.460 1.00 63.31 337 GLU A C 1
ATOM 2556 O O . GLU A 1 337 ? 3.649 -9.569 28.388 1.00 63.31 337 GLU A O 1
ATOM 2561 N N . CYS A 1 338 ? 3.091 -9.659 26.220 1.00 46.09 338 CYS A N 1
ATOM 2562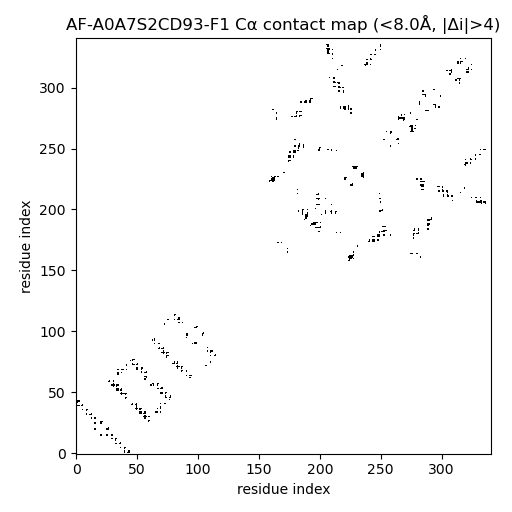 C CA . CYS A 1 338 ? 4.107 -10.639 25.868 1.00 46.09 338 CYS A CA 1
ATOM 2563 C C . CYS A 1 338 ? 5.446 -9.923 25.575 1.00 46.09 338 CYS A C 1
ATOM 2565 O O . CYS A 1 338 ? 5.560 -9.260 24.545 1.00 46.09 338 CYS A O 1
ATOM 2567 N N . PRO A 1 339 ? 6.481 -10.067 26.427 1.00 41.97 339 PRO A N 1
ATOM 2568 C CA . PRO A 1 339 ? 7.725 -9.283 26.377 1.00 41.97 339 PRO A CA 1
ATOM 2569 C C . PRO A 1 339 ? 8.687 -9.693 25.243 1.00 41.97 339 PRO A C 1
ATOM 2571 O O . PRO A 1 339 ? 9.896 -9.520 25.361 1.00 41.97 339 PRO A O 1
ATOM 2574 N N . LEU A 1 340 ? 8.178 -10.301 24.169 1.00 35.66 340 LEU A N 1
ATOM 2575 C CA . LEU A 1 340 ? 8.973 -10.778 23.032 1.00 35.66 340 LEU A CA 1
ATOM 2576 C C . LEU A 1 340 ? 9.135 -9.736 21.914 1.00 35.66 340 LEU A C 1
ATOM 2578 O O . LEU A 1 340 ? 9.603 -10.091 20.832 1.00 35.66 340 LEU A O 1
ATOM 2582 N N . PHE A 1 341 ? 8.787 -8.477 22.186 1.00 44.47 341 PHE A N 1
ATOM 2583 C CA . PHE A 1 341 ? 8.959 -7.344 21.281 1.00 44.47 341 PHE A CA 1
ATOM 2584 C C . PHE A 1 341 ? 9.683 -6.207 21.993 1.00 44.47 341 PHE A C 1
ATOM 2586 O O . PHE A 1 341 ? 9.200 -5.796 23.074 1.00 44.47 341 PHE A O 1
#

Nearest PDB structures (foldseek):
  6i57-assembly1_A  TM=9.067E-01  e=8.266E-03  Homo sapiens
  6q3q-assembly1_B  TM=9.052E-01  e=1.502E-02  Arabidopsis
  2vyi-assembly2_B  TM=7.002E-01  e=8.626E-03  Homo sapiens
  3upv-assembly1_A  TM=6.494E-01  e=2.506E-02  Saccharomyces cerevisiae S288C
  6bq1-assembly1_B  TM=6.753E-01  e=1.383E+00  Homo sapiens

InterPro domains:
  IPR011990 Tetratricopeptide-like helical domain superfamily [G3DSA:1.25.40.10] (1-126)
  IPR011990 Tetratricopeptide-like helical domain superfamily [SSF48452] (2-98)

Radius of gyration: 24.9 Å; Cα contacts (8 Å, |Δi|>4): 381; chains: 1; bounding box: 64×58×64 Å

Foldseek 3Di:
DLVVVLVVLVVVVVVLVPDPCPDLVSLQVLLVSLLVNLVSCVVVLVLVSSLVSLVSSCVSPVLPLSSLVSNLSSCVSVVVLVVSVVSLVSSCVSPVVVCPDPVSVVSVVVSVVSVVLVVVVVVVVVVVVVVVVVVVPDDDDDDDDDDDDDDDDDDPDPQDQQQCLCPPPDLLVVLLLLLLLLLALQVLCCVQLPNPHAFLRNPPQALLRNLLSVQLLLQLCVVLNRAD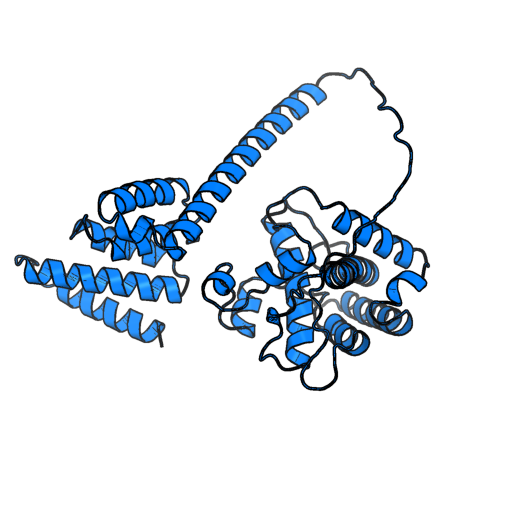QCDVPDGDALLVSLVSNLVHRNDHRDPVNCCVVVVDADPCQVVVVHHHSQVSSCSSQVHHSNDNDRDPSSVVSSVLSVVVSVPPQVSCVVRNGDVSSVVSSVSRNVVVPPPPD

Secondary structure (DSSP, 8-state):
-HHHHHHHHHHHHHHHHHS---SHHHHHHHHHHHHHHHHHHHHTT-HHHHHHHHHHHHHH-TT-HHHHHHHHHHHHHTT-HHHHHHHHHHHHHH-HHHHTSHHHHHHHHHHHHHHHHHHHHHHHHHHHHHHHHHHTSPP---PPPP-----------------GGGTT--HHHHHHHHHHHHHHHHHHHHHTTTS---GGG-TT--HHHHHHHHHHHHHHHHHTT-S-S--TTT---HHHHHHHHHHHTTS---HHHHHHHHS---TTTGGGT---HHHHHHHHHTS-TT--SPPHHHHHHHHHHHHHHTT-GGGGGGTTHHHHHHHHHHHHHHHHT----